Protein AF-S7PR81-F1 (afdb_monomer)

Radius of gyration: 29.83 Å; Cα contacts (8 Å, |Δi|>4): 116; chains: 1; bounding box: 68×92×65 Å

Secondary structure (DSSP, 8-state):
--SHHHHTTT-------HHHHHHHHHHHHHHHHHHHS-BSS-HHHHHHHHTSSSTHHHHHHHHSGGGGG--BTT-HHHHHHHHHHHHHHHGGGTTSSS----HHHHHHHHHHHHT-TT--SS-PPPPPP-----HHHHHHHHHHHHHHHHHHHHHHT------------------------------------------

Structure (mmCIF, N/CA/C/O backbone):
data_AF-S7PR81-F1
#
_entry.id   AF-S7PR81-F1
#
loop_
_atom_site.group_PDB
_atom_site.id
_atom_site.type_symbol
_atom_site.label_atom_id
_atom_site.label_alt_id
_atom_site.label_comp_id
_atom_site.label_asym_id
_atom_site.label_entity_id
_atom_site.label_seq_id
_atom_site.pdbx_PDB_ins_code
_atom_site.Cartn_x
_atom_site.Cartn_y
_atom_site.Cartn_z
_atom_site.occupancy
_atom_site.B_iso_or_equiv
_atom_site.auth_seq_id
_atom_site.auth_comp_id
_atom_site.auth_asym_id
_atom_site.auth_atom_id
_atom_site.pdbx_PDB_model_num
ATOM 1 N N . MET A 1 1 ? -0.027 18.224 -46.969 1.00 48.56 1 MET A N 1
ATOM 2 C CA . MET A 1 1 ? -0.442 17.045 -46.171 1.00 48.56 1 MET A CA 1
ATOM 3 C C . MET A 1 1 ? 0.759 16.530 -45.382 1.00 48.56 1 MET A C 1
ATOM 5 O O . MET A 1 1 ? 1.851 16.585 -45.927 1.00 48.56 1 MET A O 1
ATOM 9 N N . ASN A 1 2 ? 0.545 16.042 -44.148 1.00 50.28 2 ASN A N 1
ATOM 10 C CA . ASN A 1 2 ? 1.460 15.201 -43.331 1.00 50.28 2 ASN A CA 1
ATOM 11 C C . ASN A 1 2 ? 2.095 15.782 -42.045 1.00 50.28 2 ASN A C 1
ATOM 13 O O . ASN A 1 2 ? 3.067 15.215 -41.554 1.00 50.28 2 ASN A O 1
ATOM 17 N N . ASN A 1 3 ? 1.511 16.804 -41.407 1.00 51.03 3 ASN A N 1
ATOM 18 C CA . ASN A 1 3 ? 1.845 17.114 -39.998 1.00 51.03 3 ASN A CA 1
ATOM 19 C C . ASN A 1 3 ? 1.007 16.300 -38.988 1.00 51.03 3 ASN A C 1
ATOM 21 O O . ASN A 1 3 ? 1.498 15.971 -37.911 1.00 51.03 3 ASN A O 1
ATOM 25 N N . ALA A 1 4 ? -0.203 15.867 -39.362 1.00 49.12 4 ALA A N 1
ATOM 26 C CA . ALA A 1 4 ? -1.067 15.035 -38.512 1.00 49.12 4 ALA A CA 1
ATOM 27 C C . ALA A 1 4 ? -0.504 13.618 -38.257 1.00 49.12 4 ALA A C 1
ATOM 29 O O . ALA A 1 4 ? -0.733 13.037 -37.201 1.00 49.12 4 ALA A O 1
ATOM 30 N N . LEU A 1 5 ? 0.299 13.079 -39.185 1.00 49.56 5 LEU A N 1
ATOM 31 C CA . LEU A 1 5 ? 0.924 11.755 -39.049 1.00 49.56 5 LEU A CA 1
ATOM 32 C C . LEU A 1 5 ? 2.144 11.737 -38.113 1.00 49.56 5 LEU A C 1
ATOM 34 O O . LEU A 1 5 ? 2.511 10.671 -37.624 1.00 49.56 5 LEU A O 1
ATOM 38 N N . LYS A 1 6 ? 2.769 12.891 -37.833 1.00 48.84 6 LYS A N 1
ATOM 39 C CA . LYS A 1 6 ? 3.875 12.981 -36.861 1.00 48.84 6 LYS A CA 1
ATOM 40 C C . LYS A 1 6 ? 3.370 13.045 -35.416 1.00 48.84 6 LYS A C 1
ATOM 42 O O . LYS A 1 6 ? 4.011 12.486 -34.535 1.00 48.84 6 LYS A O 1
ATOM 47 N N . LEU A 1 7 ? 2.194 13.634 -35.188 1.00 46.53 7 LEU A N 1
ATOM 48 C CA . LEU A 1 7 ? 1.556 13.725 -33.865 1.00 46.53 7 LEU A CA 1
ATOM 49 C C . LEU A 1 7 ? 0.987 12.390 -33.357 1.00 46.53 7 LEU A C 1
ATOM 51 O O . LEU A 1 7 ? 0.873 12.192 -32.154 1.00 46.53 7 LEU A O 1
ATOM 55 N N . LEU A 1 8 ? 0.696 11.443 -34.252 1.00 47.31 8 LEU A N 1
ATOM 56 C CA . LEU A 1 8 ? 0.253 10.091 -33.885 1.00 47.31 8 LEU A CA 1
ATOM 57 C C . LEU A 1 8 ? 1.411 9.129 -33.557 1.00 47.31 8 LEU A C 1
ATOM 59 O O . LEU A 1 8 ? 1.164 7.995 -33.153 1.00 47.31 8 LEU A O 1
ATOM 63 N N . LYS A 1 9 ? 2.673 9.557 -33.714 1.00 49.47 9 LYS A N 1
ATOM 64 C CA . LYS A 1 9 ? 3.849 8.669 -33.703 1.00 49.47 9 LYS A CA 1
ATOM 65 C C . LYS A 1 9 ? 4.659 8.646 -32.403 1.00 49.47 9 LYS A C 1
ATOM 67 O O . LYS A 1 9 ? 5.784 8.162 -32.402 1.00 49.47 9 LYS A O 1
ATOM 72 N N . ALA A 1 10 ? 4.082 9.111 -31.299 1.00 53.81 10 ALA A N 1
ATOM 73 C CA . ALA A 1 10 ? 4.657 8.922 -29.968 1.00 53.81 10 ALA A CA 1
ATOM 74 C C . ALA A 1 10 ? 3.605 8.499 -28.933 1.00 53.81 10 ALA A C 1
ATOM 76 O O . ALA A 1 10 ? 3.704 8.844 -27.761 1.00 53.81 10 ALA A O 1
ATOM 77 N N . LYS A 1 11 ? 2.602 7.701 -29.326 1.00 56.34 11 LYS A N 1
ATOM 78 C CA . LYS A 1 11 ? 2.022 6.776 -28.347 1.00 56.34 11 LYS A CA 1
ATOM 79 C C . LYS A 1 11 ? 3.092 5.722 -28.099 1.00 56.34 11 LYS A C 1
ATOM 81 O O . LYS A 1 11 ? 3.217 4.786 -28.884 1.00 56.34 11 LYS A O 1
ATOM 86 N N . LYS A 1 12 ? 3.915 5.930 -27.065 1.00 62.75 12 LYS A N 1
ATOM 87 C CA . LYS A 1 12 ? 4.750 4.869 -26.498 1.00 62.75 12 LYS A CA 1
ATOM 88 C C . LYS A 1 12 ? 3.795 3.701 -26.268 1.00 62.75 12 LYS A C 1
ATOM 90 O O . LYS A 1 12 ? 2.874 3.825 -25.465 1.00 62.75 12 LYS A O 1
ATOM 95 N N . LEU A 1 13 ? 3.924 2.645 -27.066 1.00 67.12 13 LEU A N 1
ATOM 96 C CA . LEU A 1 13 ? 3.216 1.400 -26.811 1.00 67.12 13 LEU A CA 1
ATOM 97 C C . LEU A 1 13 ? 3.716 0.949 -25.444 1.00 67.12 13 LEU A C 1
ATOM 99 O O . LEU A 1 13 ? 4.877 0.571 -25.304 1.00 67.12 13 LEU A O 1
ATOM 103 N N . ILE A 1 14 ? 2.877 1.126 -24.426 1.00 76.81 14 ILE A N 1
ATOM 104 C CA . ILE A 1 14 ? 3.129 0.565 -23.107 1.00 76.81 14 ILE A CA 1
ATOM 105 C C . ILE A 1 14 ? 2.951 -0.932 -23.313 1.00 76.81 14 ILE A C 1
ATOM 107 O O . ILE A 1 14 ? 1.833 -1.410 -23.503 1.00 76.81 14 ILE A O 1
ATOM 111 N N . VAL A 1 15 ? 4.073 -1.638 -23.422 1.00 86.62 15 VAL A N 1
ATOM 112 C CA . VAL A 1 15 ? 4.072 -3.094 -23.470 1.00 86.62 15 VAL A CA 1
ATOM 113 C C . VAL A 1 15 ? 3.708 -3.552 -22.071 1.00 86.62 15 VAL A C 1
ATOM 115 O O . VAL A 1 15 ? 4.386 -3.202 -21.109 1.00 86.62 15 VAL A O 1
ATOM 118 N N . HIS A 1 16 ? 2.595 -4.268 -21.973 1.00 88.12 16 HIS A N 1
ATOM 119 C CA . HIS A 1 16 ? 2.197 -4.895 -20.731 1.00 88.12 16 HIS A CA 1
ATOM 120 C C . HIS A 1 16 ? 3.167 -6.038 -20.426 1.00 88.12 16 HIS A C 1
ATOM 122 O O . HIS A 1 16 ? 3.425 -6.889 -21.274 1.00 88.12 16 HIS A O 1
ATOM 128 N N . GLU A 1 17 ? 3.679 -6.043 -19.210 1.00 89.62 17 GLU A N 1
ATOM 129 C CA . GLU A 1 17 ? 4.591 -7.047 -18.660 1.00 89.62 17 GLU A CA 1
ATOM 130 C C . GLU A 1 17 ? 4.008 -7.548 -17.336 1.00 89.62 17 GLU A C 1
ATOM 132 O O . GLU A 1 17 ? 3.309 -6.788 -16.667 1.00 89.62 17 GLU A O 1
ATOM 137 N N . ASP A 1 18 ? 4.317 -8.782 -16.943 1.00 90.75 18 ASP A N 1
ATOM 138 C CA . ASP A 1 18 ? 3.713 -9.462 -15.783 1.00 90.75 18 ASP A CA 1
ATOM 139 C C . ASP A 1 18 ? 3.841 -8.675 -14.466 1.00 90.75 18 ASP A C 1
ATOM 141 O O . ASP A 1 18 ? 2.977 -8.746 -13.592 1.00 90.75 18 ASP A O 1
ATOM 145 N N . TRP A 1 19 ? 4.897 -7.871 -14.315 1.00 91.75 19 TRP A N 1
ATOM 146 C CA . TRP A 1 19 ? 5.080 -7.046 -13.122 1.00 91.75 19 TRP A CA 1
ATOM 147 C C . TRP A 1 19 ? 4.013 -5.951 -12.976 1.00 91.75 19 TRP A C 1
ATOM 149 O O . TRP A 1 19 ? 3.736 -5.557 -11.847 1.00 91.75 19 TRP A O 1
ATOM 159 N N . HIS A 1 20 ? 3.375 -5.499 -14.065 1.00 92.69 20 HIS A N 1
ATOM 160 C CA . HIS A 1 20 ? 2.278 -4.526 -13.990 1.00 92.69 20 HIS A CA 1
ATOM 161 C C . HIS A 1 20 ? 1.045 -5.120 -13.289 1.00 92.69 20 HIS A C 1
ATOM 163 O O . HIS A 1 20 ? 0.360 -4.419 -12.536 1.00 92.69 20 HIS A O 1
ATOM 169 N N . ASP A 1 21 ? 0.767 -6.413 -13.496 1.00 95.56 21 ASP A N 1
ATOM 170 C CA . ASP A 1 21 ? -0.321 -7.110 -12.800 1.00 95.56 21 ASP A CA 1
ATOM 171 C C . ASP A 1 21 ? -0.010 -7.217 -11.304 1.00 95.56 21 ASP A C 1
ATOM 173 O O . ASP A 1 21 ? -0.851 -6.908 -10.457 1.00 95.56 21 ASP A O 1
ATOM 177 N N . LEU A 1 22 ? 1.227 -7.590 -10.968 1.00 96.81 22 LEU A N 1
ATOM 178 C CA . LEU A 1 22 ? 1.691 -7.701 -9.583 1.00 96.81 22 LEU A CA 1
ATOM 179 C C . LEU A 1 22 ? 1.687 -6.346 -8.860 1.00 96.81 22 LEU A C 1
ATOM 181 O O . LEU A 1 22 ? 1.259 -6.251 -7.709 1.00 96.81 22 LEU A O 1
ATOM 185 N N . GLU A 1 23 ? 2.104 -5.282 -9.543 1.00 95.25 23 GLU A N 1
ATOM 186 C CA . GLU A 1 23 ? 2.026 -3.915 -9.033 1.00 95.25 23 GLU A CA 1
ATOM 187 C C . GLU A 1 23 ? 0.567 -3.504 -8.778 1.00 95.25 23 GLU A C 1
ATOM 189 O O . GLU A 1 23 ? 0.241 -2.912 -7.748 1.00 95.25 23 GLU A O 1
ATOM 194 N N . SER A 1 24 ? -0.346 -3.869 -9.681 1.00 95.25 24 SER A N 1
ATOM 195 C CA . SER A 1 24 ? -1.777 -3.596 -9.523 1.00 95.25 24 SER A CA 1
ATOM 196 C C . SER A 1 24 ? -2.368 -4.306 -8.301 1.00 95.25 24 SER A C 1
ATOM 198 O O . SER A 1 24 ? -3.157 -3.701 -7.570 1.00 95.25 24 SER A O 1
ATOM 200 N N . VAL A 1 25 ? -1.957 -5.551 -8.026 1.00 96.38 25 VAL A N 1
ATOM 201 C CA . VAL A 1 25 ? -2.336 -6.279 -6.799 1.00 96.38 25 VAL A CA 1
ATOM 202 C C . VAL A 1 25 ? -1.878 -5.521 -5.554 1.00 96.38 25 VAL A C 1
ATOM 204 O O . VAL A 1 25 ? -2.676 -5.322 -4.633 1.00 96.38 25 VAL A O 1
ATOM 207 N N . PHE A 1 26 ? -0.632 -5.044 -5.541 1.00 96.38 26 PHE A N 1
ATOM 208 C CA . PHE A 1 26 ? -0.119 -4.214 -4.453 1.00 96.38 26 PHE A CA 1
ATOM 209 C C . PHE A 1 26 ? -0.973 -2.953 -4.243 1.00 96.38 26 PHE A C 1
ATOM 211 O O . PHE A 1 26 ? -1.400 -2.685 -3.118 1.00 96.38 26 PHE A O 1
ATOM 218 N N . TRP A 1 27 ? -1.285 -2.206 -5.307 1.00 96.06 27 TRP A N 1
ATOM 219 C CA . TRP A 1 27 ? -2.073 -0.975 -5.187 1.00 96.06 27 TRP A CA 1
ATOM 220 C C . TRP A 1 27 ? -3.483 -1.220 -4.655 1.00 96.06 27 TRP A C 1
ATOM 222 O O . TRP A 1 27 ? -3.983 -0.424 -3.858 1.00 96.06 27 TRP A O 1
ATOM 232 N N . VAL A 1 28 ? -4.125 -2.317 -5.062 1.00 96.81 28 VAL A N 1
ATOM 233 C CA . VAL A 1 28 ? -5.448 -2.708 -4.553 1.00 96.81 28 VAL A CA 1
ATOM 234 C C . VAL A 1 28 ? -5.378 -3.082 -3.074 1.00 96.81 28 VAL A C 1
ATOM 236 O O . VAL A 1 28 ? -6.233 -2.651 -2.297 1.00 96.81 28 VAL A O 1
ATOM 239 N N . LEU A 1 29 ? -4.358 -3.841 -2.665 1.00 96.94 29 LEU A N 1
ATOM 240 C CA . LEU A 1 29 ? -4.158 -4.192 -1.262 1.00 96.94 29 LEU A CA 1
ATOM 241 C C . LEU A 1 29 ? -3.924 -2.940 -0.412 1.00 96.94 29 LEU A C 1
ATOM 243 O O . LEU A 1 29 ? -4.613 -2.749 0.590 1.00 96.94 29 LEU A O 1
ATOM 247 N N . LEU A 1 30 ? -3.006 -2.064 -0.828 1.00 96.25 30 LEU A N 1
ATOM 248 C CA . LEU A 1 30 ? -2.717 -0.821 -0.118 1.00 96.25 30 LEU A CA 1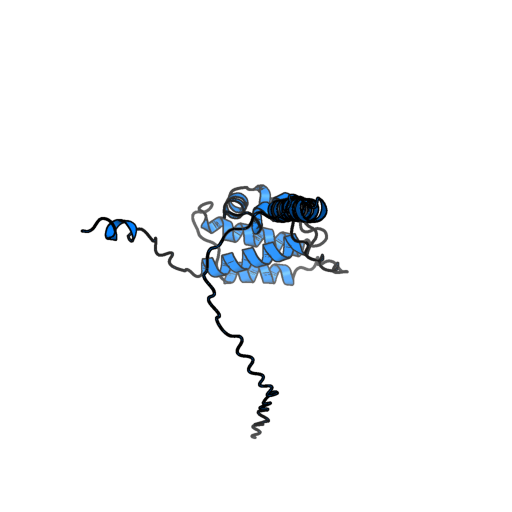
ATOM 249 C C . LEU A 1 30 ? -3.974 0.047 -0.008 1.00 96.25 30 LEU A C 1
ATOM 251 O O . LEU A 1 30 ? -4.295 0.514 1.082 1.00 96.25 30 LEU A O 1
ATOM 255 N N . PHE A 1 31 ? -4.734 0.193 -1.097 1.00 94.94 31 PHE A N 1
ATOM 256 C CA . PHE A 1 31 ? -6.009 0.912 -1.101 1.00 94.94 31 PHE A CA 1
ATOM 257 C C . PHE A 1 31 ? -6.987 0.357 -0.064 1.00 94.94 31 PHE A C 1
ATOM 259 O O . PHE A 1 31 ? -7.604 1.125 0.679 1.00 94.94 31 PHE A O 1
ATOM 266 N N . ALA A 1 32 ? -7.133 -0.969 -0.001 1.00 95.44 32 ALA A N 1
ATOM 267 C CA . ALA A 1 32 ? -8.012 -1.611 0.963 1.00 95.44 32 ALA A CA 1
ATOM 268 C C . ALA A 1 32 ? -7.538 -1.351 2.401 1.00 95.44 32 ALA A C 1
ATOM 270 O O . ALA A 1 32 ? -8.332 -0.926 3.241 1.00 95.44 32 ALA A O 1
ATOM 271 N N . VAL A 1 33 ? -6.243 -1.536 2.669 1.00 95.31 33 VAL A N 1
ATOM 272 C CA . VAL A 1 33 ? -5.648 -1.358 3.999 1.00 95.31 33 VAL A CA 1
ATOM 273 C C . VAL A 1 33 ? -5.827 0.070 4.501 1.00 95.31 33 VAL A C 1
ATOM 275 O O . VAL A 1 33 ? -6.419 0.263 5.561 1.00 95.31 33 VAL A O 1
ATOM 278 N N . VAL A 1 34 ? -5.394 1.077 3.739 1.00 93.75 34 VAL A N 1
ATOM 279 C CA . VAL A 1 34 ? -5.397 2.468 4.227 1.00 93.75 34 VAL A CA 1
ATOM 280 C C . VAL A 1 34 ? -6.807 3.042 4.391 1.00 93.75 34 VAL A C 1
ATOM 282 O O . VAL A 1 34 ? -7.001 4.025 5.099 1.00 93.75 34 VAL A O 1
ATOM 285 N N . ARG A 1 35 ? -7.821 2.444 3.750 1.00 93.12 35 ARG A N 1
ATOM 286 C CA . ARG A 1 35 ? -9.217 2.915 3.824 1.00 93.12 35 ARG A CA 1
ATOM 287 C C . ARG A 1 35 ? -10.087 2.151 4.802 1.00 93.12 35 ARG A C 1
ATOM 289 O O . ARG A 1 35 ? -11.069 2.707 5.299 1.00 93.12 35 ARG A O 1
ATOM 296 N N . HIS A 1 36 ? -9.764 0.888 5.049 1.00 93.62 36 HIS A N 1
ATOM 297 C CA . HIS A 1 36 ? -10.587 0.000 5.864 1.00 93.62 36 HIS A CA 1
ATOM 298 C C . HIS A 1 36 ? -9.918 -0.426 7.163 1.00 93.62 36 HIS A C 1
ATOM 300 O O . HIS A 1 36 ? -10.593 -0.979 8.029 1.00 93.62 36 HIS A O 1
ATOM 306 N N . VAL A 1 37 ? -8.637 -0.134 7.346 1.00 93.81 37 VAL A N 1
ATOM 307 C CA . VAL A 1 37 ? -7.902 -0.445 8.568 1.00 93.81 37 VAL A CA 1
ATOM 308 C C . VAL A 1 37 ? -7.296 0.841 9.116 1.00 93.81 37 VAL A C 1
ATOM 310 O O . VAL A 1 37 ? -7.049 1.802 8.392 1.00 93.81 37 VAL A O 1
ATOM 313 N N . ARG A 1 38 ? -7.122 0.909 10.437 1.00 93.38 38 ARG A N 1
ATOM 314 C CA . ARG A 1 38 ? -6.488 2.068 11.067 1.00 93.38 38 ARG A CA 1
ATOM 315 C C . ARG A 1 38 ? -4.999 2.051 10.752 1.00 93.38 38 ARG A C 1
ATOM 317 O O . ARG A 1 38 ? -4.297 1.165 11.222 1.00 93.38 38 ARG A O 1
ATOM 324 N N . THR A 1 39 ? -4.526 3.056 10.033 1.00 94.94 39 THR A N 1
ATOM 325 C CA . THR A 1 39 ? -3.099 3.280 9.787 1.00 94.94 39 THR A CA 1
ATOM 326 C C . THR A 1 39 ? -2.594 4.503 10.552 1.00 94.94 39 THR A C 1
ATOM 328 O O . THR A 1 39 ? -3.368 5.204 11.216 1.00 94.94 39 THR A O 1
ATOM 331 N N . ASN A 1 40 ? -1.290 4.753 10.500 1.00 94.81 40 ASN A N 1
ATOM 332 C CA . ASN A 1 40 ? -0.697 6.027 10.909 1.00 94.81 40 ASN A CA 1
ATOM 333 C C . ASN A 1 40 ? -0.750 7.116 9.820 1.00 94.81 40 ASN A C 1
ATOM 335 O O . ASN A 1 40 ? -0.482 8.266 10.145 1.00 94.81 40 ASN A O 1
ATOM 339 N N . LEU A 1 41 ? -1.151 6.777 8.589 1.00 91.50 41 LEU A N 1
ATOM 340 C CA . LEU A 1 41 ? -1.408 7.762 7.532 1.00 91.50 41 LEU A CA 1
ATOM 341 C C . LEU A 1 41 ? -2.598 8.675 7.857 1.00 91.50 41 LEU A C 1
ATOM 343 O O . LEU A 1 41 ? -3.646 8.227 8.336 1.00 91.50 41 LEU A O 1
ATOM 347 N N . MET A 1 42 ? -2.438 9.946 7.522 1.00 89.50 42 MET A N 1
ATOM 348 C CA . MET A 1 42 ? -3.435 10.999 7.595 1.00 89.50 42 MET A CA 1
ATOM 349 C C . MET A 1 42 ? -4.395 10.928 6.393 1.00 89.50 42 MET A C 1
ATOM 351 O O . MET A 1 42 ? -4.013 10.491 5.301 1.00 89.50 42 MET A O 1
ATOM 355 N N . PRO A 1 43 ? -5.659 11.367 6.546 1.00 87.00 43 PRO A N 1
ATOM 356 C CA . PRO A 1 43 ? -6.636 11.371 5.454 1.00 87.00 43 PRO A CA 1
ATOM 357 C C . PRO A 1 43 ? -6.163 12.098 4.187 1.00 87.00 43 PRO A C 1
ATOM 359 O O . PRO A 1 43 ? -6.502 11.680 3.081 1.00 87.00 43 PRO A O 1
ATOM 362 N N . GLU A 1 44 ? -5.382 13.165 4.343 1.00 85.88 44 GLU A N 1
ATOM 363 C CA . GLU A 1 44 ? -4.826 13.970 3.256 1.00 85.88 44 GLU A CA 1
ATOM 364 C C . GLU A 1 44 ? -3.788 13.186 2.440 1.00 85.88 44 GLU A C 1
ATOM 366 O O . GLU A 1 44 ? -3.792 13.267 1.213 1.00 85.88 44 GLU A O 1
ATOM 371 N N . GLU A 1 45 ? -2.961 12.370 3.099 1.00 88.12 45 GLU A N 1
ATOM 372 C CA . GLU A 1 45 ? -1.978 11.494 2.446 1.00 88.12 45 GLU A CA 1
ATOM 373 C C . GLU A 1 45 ? -2.690 10.404 1.635 1.00 88.12 45 GLU A C 1
ATOM 375 O O . GLU A 1 45 ? -2.387 10.178 0.464 1.00 88.12 45 GLU A O 1
ATOM 380 N N . ILE A 1 46 ? -3.722 9.785 2.219 1.00 89.19 46 ILE A N 1
ATOM 381 C CA . ILE A 1 46 ? -4.549 8.770 1.546 1.00 89.19 46 ILE A CA 1
ATOM 382 C C . ILE A 1 46 ? -5.285 9.370 0.340 1.00 89.19 46 ILE A C 1
ATOM 384 O O . ILE A 1 46 ? -5.433 8.713 -0.697 1.00 89.19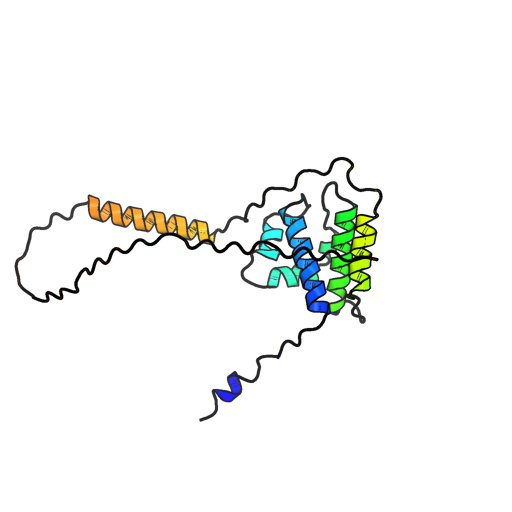 46 ILE A O 1
ATOM 388 N N . HIS A 1 47 ? -5.766 10.608 0.470 1.00 86.81 47 HIS A N 1
ATOM 389 C CA . HIS A 1 47 ? -6.398 11.340 -0.621 1.00 86.81 47 HIS A CA 1
ATOM 390 C C . HIS A 1 47 ? -5.395 11.618 -1.745 1.00 86.81 47 HIS A C 1
ATOM 392 O O . HIS A 1 47 ? -5.670 11.275 -2.894 1.00 86.81 47 HIS A O 1
ATOM 398 N N . GLY A 1 48 ? -4.215 12.154 -1.420 1.00 86.56 48 GLY A N 1
ATOM 399 C CA . GLY A 1 48 ? -3.147 12.387 -2.394 1.00 86.56 48 GLY A CA 1
ATOM 400 C C . GLY A 1 48 ? -2.734 11.113 -3.135 1.00 86.56 48 GLY A C 1
ATOM 401 O O . GLY A 1 48 ? -2.505 11.148 -4.341 1.00 86.56 48 GLY A O 1
ATOM 402 N N . LEU A 1 49 ? -2.724 9.971 -2.444 1.00 89.00 49 LEU A N 1
ATOM 403 C CA . LEU A 1 49 ? -2.322 8.686 -3.010 1.00 89.00 49 LEU A CA 1
ATOM 404 C C . LEU A 1 49 ? -3.340 8.085 -4.001 1.00 89.00 49 LEU A C 1
ATOM 406 O O . LEU A 1 49 ? -2.947 7.462 -4.993 1.00 89.00 49 LEU A O 1
ATOM 410 N N . PHE A 1 50 ? -4.644 8.236 -3.738 1.00 88.31 50 PHE A N 1
ATOM 411 C CA . PHE A 1 50 ? -5.689 7.481 -4.451 1.00 88.31 50 PHE A CA 1
ATOM 412 C C . PHE A 1 50 ? -6.828 8.302 -5.059 1.00 88.31 50 PHE A C 1
ATOM 414 O O . PHE A 1 50 ? -7.488 7.804 -5.971 1.00 88.31 50 PHE A O 1
ATOM 421 N N . ASP A 1 51 ? -7.087 9.506 -4.561 1.00 85.44 51 ASP A N 1
ATOM 422 C CA . ASP A 1 51 ? -8.185 10.369 -5.017 1.00 85.44 51 ASP A CA 1
ATOM 423 C C . ASP A 1 51 ? -7.687 11.622 -5.763 1.00 85.44 51 ASP A C 1
ATOM 425 O O . ASP A 1 51 ? -8.502 12.357 -6.322 1.00 85.44 51 ASP A O 1
ATOM 429 N N . GLY A 1 52 ? -6.372 11.867 -5.779 1.00 78.00 52 GLY A N 1
ATOM 430 C CA . GLY A 1 52 ? -5.750 12.931 -6.560 1.00 78.00 52 GLY A CA 1
ATOM 431 C C . GLY A 1 52 ? -6.038 12.798 -8.059 1.00 78.00 52 GLY A C 1
ATOM 432 O O . GLY A 1 52 ? -6.208 11.702 -8.594 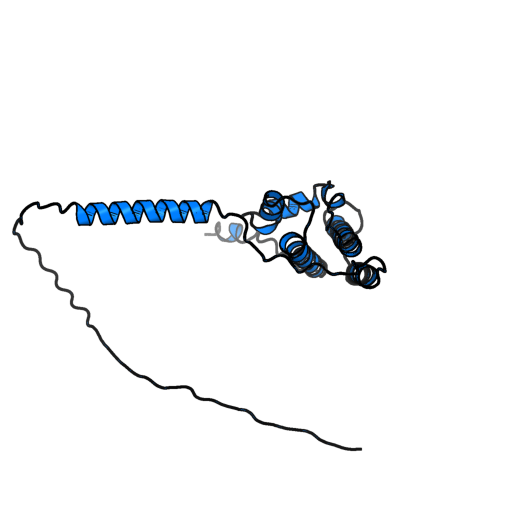1.00 78.00 52 GLY A O 1
ATOM 433 N N . SER A 1 53 ? -6.104 13.934 -8.757 1.00 73.19 53 SER A N 1
ATOM 434 C CA . SER A 1 53 ? -6.377 13.972 -10.201 1.00 73.19 53 SER A CA 1
ATOM 435 C C . SER A 1 53 ? -5.201 13.509 -11.067 1.00 73.19 53 SER A C 1
ATOM 437 O O . SER A 1 53 ? -5.374 13.309 -12.269 1.00 73.19 53 SER A O 1
ATOM 439 N N . ASP A 1 54 ? -4.010 13.372 -10.487 1.00 75.81 54 ASP A N 1
ATOM 440 C CA . ASP A 1 54 ? -2.788 12.959 -11.163 1.00 75.81 54 ASP A CA 1
ATOM 441 C C . ASP A 1 54 ? -2.148 11.727 -10.495 1.00 75.81 54 ASP A C 1
ATOM 443 O O . ASP A 1 54 ? -2.454 11.353 -9.365 1.00 75.81 54 ASP A O 1
ATOM 447 N N . SER A 1 55 ? -1.253 11.049 -11.218 1.00 74.12 55 SER A N 1
ATOM 448 C CA . SER A 1 55 ? -0.511 9.891 -10.695 1.00 74.12 55 SER A CA 1
ATOM 449 C C . SER A 1 55 ? 0.630 10.285 -9.749 1.00 74.12 55 SER A C 1
ATOM 451 O O . SER A 1 55 ? 1.383 9.417 -9.307 1.00 74.12 55 SER A O 1
ATOM 453 N N . THR A 1 56 ? 0.775 11.580 -9.453 1.00 82.38 56 THR A N 1
ATOM 454 C CA . THR A 1 56 ? 1.891 12.146 -8.690 1.00 82.38 56 THR A CA 1
ATOM 455 C C . THR A 1 56 ? 1.964 11.550 -7.293 1.00 82.38 56 THR A C 1
ATOM 457 O O . THR A 1 56 ? 3.057 11.210 -6.855 1.00 82.38 56 THR A O 1
ATOM 460 N N . GLY A 1 57 ? 0.826 11.317 -6.630 1.00 84.75 57 GLY A N 1
ATOM 461 C CA . GLY A 1 57 ? 0.803 10.724 -5.289 1.00 84.75 57 GLY A CA 1
ATOM 462 C C . GLY A 1 57 ? 1.383 9.309 -5.229 1.00 84.75 57 GLY A C 1
ATOM 463 O O . GLY A 1 57 ? 2.148 8.994 -4.324 1.00 84.75 57 GLY A O 1
ATOM 464 N N . ARG A 1 58 ? 1.098 8.463 -6.228 1.00 88.75 58 ARG A N 1
ATOM 465 C CA . ARG A 1 58 ? 1.667 7.103 -6.301 1.00 88.75 58 ARG A CA 1
ATOM 466 C C . ARG A 1 58 ? 3.156 7.123 -6.604 1.00 88.75 58 ARG A C 1
ATOM 468 O O . ARG A 1 58 ? 3.906 6.337 -6.038 1.00 88.75 58 ARG A O 1
ATOM 475 N N . SER A 1 59 ? 3.586 8.023 -7.486 1.00 86.38 59 SER A N 1
ATOM 476 C CA . SER A 1 59 ? 5.009 8.212 -7.750 1.00 86.38 59 SER A CA 1
ATOM 477 C C . SER A 1 59 ? 5.732 8.721 -6.502 1.00 86.38 59 SER A C 1
ATOM 479 O O . SER A 1 59 ? 6.740 8.136 -6.133 1.00 86.38 59 SER A O 1
ATOM 481 N N . ALA A 1 60 ? 5.205 9.744 -5.823 1.00 86.69 60 ALA A N 1
ATOM 482 C CA . ALA A 1 60 ? 5.771 10.279 -4.585 1.00 86.69 60 ALA A CA 1
ATOM 483 C C . ALA A 1 60 ? 5.886 9.196 -3.508 1.00 86.69 60 ALA A C 1
ATOM 485 O O . ALA A 1 60 ? 6.970 8.999 -2.979 1.00 86.69 60 ALA A O 1
ATOM 486 N N . TRP A 1 61 ? 4.836 8.393 -3.305 1.00 88.31 61 TRP A N 1
ATOM 487 C CA . TRP A 1 61 ? 4.866 7.242 -2.397 1.00 88.31 61 TRP A CA 1
ATOM 488 C C . TRP A 1 61 ? 6.015 6.266 -2.679 1.00 88.31 61 TRP A C 1
ATOM 490 O O . TRP A 1 61 ? 6.623 5.740 -1.755 1.00 88.31 61 TRP A O 1
ATOM 500 N N . MET A 1 62 ? 6.324 6.016 -3.955 1.00 88.31 62 MET A N 1
ATOM 501 C CA . MET A 1 62 ? 7.435 5.138 -4.341 1.00 88.31 62 MET A CA 1
ATOM 502 C C . MET A 1 62 ? 8.805 5.803 -4.182 1.00 88.31 62 MET A C 1
ATOM 504 O O . MET A 1 62 ? 9.793 5.106 -3.951 1.00 88.31 62 MET A O 1
ATOM 508 N N . TRP A 1 63 ? 8.877 7.129 -4.331 1.00 82.94 63 TRP A N 1
ATOM 509 C CA . TRP A 1 63 ? 10.123 7.893 -4.240 1.00 82.94 63 TRP A CA 1
ATOM 510 C C . TRP A 1 63 ? 10.506 8.283 -2.815 1.00 82.94 63 TRP A C 1
ATOM 512 O O . TRP A 1 63 ? 11.691 8.392 -2.496 1.00 82.94 63 TRP A O 1
ATOM 522 N N . GLU A 1 64 ? 9.516 8.484 -1.962 1.00 78.19 64 GLU A N 1
ATOM 523 C CA . GLU A 1 64 ? 9.696 8.858 -0.573 1.00 78.19 64 GLU A CA 1
ATOM 524 C C . GLU A 1 64 ? 9.954 7.593 0.247 1.00 78.19 64 GLU A C 1
ATOM 526 O O . GLU A 1 64 ? 9.145 6.673 0.279 1.00 78.19 64 GLU A O 1
ATOM 531 N N . ALA A 1 65 ? 11.085 7.533 0.953 1.00 65.00 65 ALA A N 1
ATOM 532 C CA . ALA A 1 65 ? 11.425 6.403 1.827 1.00 65.00 65 ALA A CA 1
ATOM 533 C C . ALA A 1 65 ? 10.489 6.269 3.053 1.00 65.00 65 ALA A C 1
ATOM 535 O O . ALA A 1 65 ? 10.708 5.426 3.923 1.00 65.00 65 ALA A O 1
ATOM 536 N N . GLU A 1 66 ? 9.455 7.107 3.142 1.00 73.62 66 GLU A N 1
ATOM 537 C CA . GLU A 1 66 ? 8.527 7.189 4.266 1.00 73.62 66 GLU A CA 1
ATOM 538 C C . GLU A 1 66 ? 7.546 6.017 4.327 1.00 73.62 66 GLU A C 1
ATOM 540 O O . GLU A 1 66 ? 7.007 5.743 5.398 1.00 73.62 66 GLU A O 1
ATOM 545 N N . TRP A 1 67 ? 7.388 5.237 3.250 1.00 83.19 67 TRP A N 1
ATOM 546 C CA . TRP A 1 67 ? 6.605 3.995 3.294 1.00 83.19 67 TRP A CA 1
ATOM 547 C C . TRP A 1 67 ? 7.142 2.993 4.327 1.00 83.19 67 TRP A C 1
ATOM 549 O O . TRP A 1 67 ? 6.375 2.182 4.841 1.00 83.19 67 TRP A O 1
ATOM 559 N N . GLY A 1 68 ? 8.429 3.070 4.691 1.00 83.06 68 GLY A N 1
ATOM 560 C CA . GLY A 1 68 ? 9.012 2.267 5.771 1.00 83.06 68 GLY A CA 1
ATOM 561 C C . GLY A 1 68 ? 8.457 2.604 7.161 1.00 83.06 68 GLY A C 1
ATOM 562 O O . GLY A 1 68 ? 8.557 1.785 8.072 1.00 83.06 68 GLY A O 1
ATOM 563 N N . ASN A 1 69 ? 7.840 3.779 7.315 1.00 88.81 69 ASN A N 1
ATOM 564 C CA . ASN A 1 69 ? 7.165 4.200 8.539 1.00 88.81 69 ASN A CA 1
ATOM 565 C C . ASN A 1 69 ? 5.680 3.822 8.551 1.00 88.81 69 ASN A C 1
ATOM 567 O O . ASN A 1 69 ? 5.023 4.086 9.556 1.00 88.81 69 ASN A O 1
ATOM 571 N N . LEU A 1 70 ? 5.124 3.249 7.474 1.00 93.88 70 LEU A N 1
ATOM 572 C CA . LEU A 1 70 ? 3.726 2.827 7.454 1.00 93.88 70 LEU A CA 1
ATOM 573 C C . LEU A 1 70 ? 3.473 1.810 8.569 1.00 93.88 70 LEU A C 1
ATOM 575 O O . LEU A 1 70 ? 4.144 0.788 8.668 1.00 93.88 70 LEU A O 1
ATOM 579 N N . GLU A 1 71 ? 2.447 2.070 9.369 1.00 96.38 71 GLU A N 1
ATOM 580 C CA . GLU A 1 71 ? 1.997 1.180 10.428 1.00 96.38 71 GLU A CA 1
ATOM 581 C C . GLU A 1 71 ? 0.492 0.951 10.304 1.00 96.38 71 GLU A C 1
ATOM 583 O O . GLU A 1 71 ? -0.306 1.892 10.330 1.00 96.38 71 GLU A O 1
ATOM 588 N N . VAL A 1 72 ? 0.094 -0.317 10.216 1.00 96.06 72 VAL A N 1
ATOM 589 C CA . VAL A 1 72 ? -1.288 -0.761 10.379 1.00 96.06 72 VAL A CA 1
ATOM 590 C C . VAL A 1 72 ? -1.511 -1.086 11.854 1.00 96.06 72 VAL A C 1
ATOM 592 O O . VAL A 1 72 ? -1.041 -2.103 12.370 1.00 96.06 72 VAL A O 1
ATOM 595 N N . LYS A 1 73 ? -2.234 -0.205 12.550 1.00 94.62 73 LYS A N 1
ATOM 596 C CA . LYS A 1 73 ? -2.448 -0.293 13.999 1.00 94.62 73 LYS A CA 1
ATOM 597 C C . LYS A 1 73 ? -3.094 -1.623 14.361 1.00 94.62 73 LYS A C 1
ATOM 599 O O . LYS A 1 73 ? -4.064 -2.035 13.724 1.00 94.62 73 LYS A O 1
ATOM 604 N N . ASP A 1 74 ? -2.554 -2.266 15.391 1.00 93.25 74 ASP A N 1
ATOM 605 C CA . ASP A 1 74 ? -2.991 -3.569 15.905 1.00 93.25 74 ASP A CA 1
ATOM 606 C C . ASP A 1 74 ? -2.878 -4.742 14.899 1.00 93.25 74 ASP A C 1
ATOM 608 O O . ASP A 1 74 ? -3.353 -5.835 15.198 1.00 93.25 74 ASP A O 1
ATOM 612 N N . HIS A 1 75 ? -2.222 -4.561 13.739 1.00 95.62 75 HIS A N 1
ATOM 613 C CA . HIS A 1 75 ? -2.008 -5.621 12.737 1.00 95.62 75 HIS A CA 1
ATOM 614 C C . HIS A 1 75 ? -0.538 -5.720 12.289 1.00 95.62 75 HIS A C 1
ATOM 616 O O . HIS A 1 75 ? -0.221 -5.421 11.133 1.00 95.62 75 HIS A O 1
ATOM 622 N N . PRO A 1 76 ? 0.380 -6.182 13.159 1.00 95.38 76 PRO A N 1
ATOM 623 C CA . PRO A 1 76 ? 1.792 -6.314 12.802 1.00 95.38 76 PRO A CA 1
ATOM 624 C C . PRO A 1 76 ? 2.065 -7.158 11.537 1.00 95.38 76 PRO A C 1
ATOM 626 O O . PRO A 1 76 ? 2.892 -6.721 10.731 1.00 95.38 76 PRO A O 1
ATOM 629 N N . PRO A 1 77 ? 1.374 -8.296 11.285 1.00 97.00 77 PRO A N 1
ATOM 630 C CA . PRO A 1 77 ? 1.527 -9.033 10.028 1.00 97.00 77 PRO A CA 1
ATOM 631 C C . PRO A 1 77 ? 1.201 -8.188 8.798 1.00 97.00 77 PRO A C 1
ATOM 633 O O . PRO A 1 77 ? 1.977 -8.160 7.846 1.00 97.00 77 PRO A O 1
ATOM 636 N N . LEU A 1 78 ? 0.090 -7.447 8.835 1.00 96.38 78 LEU A N 1
ATOM 637 C CA . LEU A 1 78 ? -0.353 -6.638 7.703 1.00 96.38 78 LEU A CA 1
ATOM 638 C C . LEU A 1 78 ? 0.599 -5.466 7.437 1.00 96.38 78 LEU A C 1
ATOM 640 O O . LEU A 1 78 ? 0.887 -5.175 6.279 1.00 96.38 78 LEU A O 1
ATOM 644 N N . THR A 1 79 ? 1.148 -4.847 8.489 1.00 96.75 79 THR A N 1
ATOM 645 C CA . THR A 1 79 ? 2.224 -3.852 8.362 1.00 96.75 79 THR A CA 1
ATOM 646 C C . THR A 1 79 ? 3.416 -4.429 7.603 1.00 96.75 79 THR A C 1
ATOM 648 O O . THR A 1 79 ? 3.839 -3.861 6.598 1.00 96.75 79 THR A O 1
ATOM 651 N N . ARG A 1 80 ? 3.926 -5.595 8.027 1.00 96.75 80 ARG A N 1
ATOM 652 C CA . ARG A 1 80 ? 5.064 -6.246 7.357 1.00 96.75 80 ARG A CA 1
ATOM 653 C C . ARG A 1 80 ? 4.748 -6.597 5.906 1.00 96.75 80 ARG A C 1
ATOM 655 O O . ARG A 1 80 ? 5.585 -6.348 5.046 1.00 96.75 80 ARG A O 1
ATOM 662 N N . CYS A 1 81 ? 3.544 -7.099 5.633 1.00 97.62 81 CYS A N 1
ATOM 663 C CA . CYS A 1 81 ? 3.088 -7.417 4.282 1.00 97.62 81 CYS A CA 1
ATOM 664 C C . CYS A 1 81 ? 3.159 -6.211 3.348 1.00 97.62 81 CYS A C 1
ATOM 666 O O . CYS A 1 81 ? 3.721 -6.296 2.259 1.00 97.62 81 CYS A O 1
ATOM 668 N N . VAL A 1 82 ? 2.573 -5.083 3.760 1.00 96.88 82 VAL A N 1
ATOM 669 C CA . VAL A 1 82 ? 2.506 -3.888 2.915 1.00 96.88 82 VAL A CA 1
ATOM 670 C C . VAL A 1 82 ? 3.896 -3.286 2.726 1.00 96.88 82 VAL A C 1
ATOM 672 O O . VAL A 1 82 ? 4.238 -2.901 1.607 1.00 96.88 82 VAL A O 1
ATOM 675 N N . CYS A 1 83 ? 4.724 -3.256 3.773 1.00 95.31 83 CYS A N 1
ATOM 676 C CA . CYS A 1 83 ? 6.107 -2.794 3.665 1.00 95.31 83 CYS A CA 1
ATOM 677 C C . CYS A 1 83 ? 6.935 -3.683 2.726 1.00 95.31 83 CYS A C 1
ATOM 679 O O . CYS A 1 83 ? 7.662 -3.162 1.883 1.00 95.31 83 CYS A O 1
ATOM 681 N N . GLU A 1 84 ? 6.796 -5.009 2.811 1.00 95.94 84 GLU A N 1
ATOM 682 C CA . GLU A 1 84 ? 7.531 -5.939 1.949 1.00 95.94 84 GLU A CA 1
ATOM 683 C C . GLU A 1 84 ? 7.080 -5.845 0.489 1.00 95.94 84 GLU A C 1
ATOM 685 O O . GLU A 1 84 ? 7.912 -5.765 -0.413 1.00 95.94 84 GLU A O 1
ATOM 690 N N . LEU A 1 85 ? 5.773 -5.761 0.233 1.00 95.94 85 LEU A N 1
ATOM 691 C CA . LEU A 1 85 ? 5.266 -5.556 -1.123 1.00 95.94 85 LEU A CA 1
ATOM 692 C C . LEU A 1 85 ? 5.693 -4.195 -1.691 1.00 95.94 85 LEU A C 1
ATOM 694 O O . LEU A 1 85 ? 6.075 -4.123 -2.857 1.00 95.94 85 LEU A O 1
ATOM 698 N N . THR A 1 86 ? 5.718 -3.136 -0.873 1.00 94.19 86 THR A N 1
ATOM 699 C CA . THR A 1 86 ? 6.249 -1.828 -1.296 1.00 94.19 86 THR A CA 1
ATOM 700 C C . THR A 1 86 ? 7.733 -1.937 -1.648 1.00 94.19 86 THR A C 1
ATOM 702 O O . THR A 1 86 ? 8.167 -1.458 -2.696 1.00 94.19 86 THR A O 1
ATOM 705 N N . ARG A 1 87 ? 8.524 -2.644 -0.833 1.00 93.00 87 ARG A N 1
ATOM 706 C CA . ARG A 1 87 ? 9.939 -2.919 -1.111 1.00 93.00 87 ARG A CA 1
ATOM 707 C C . ARG A 1 87 ? 10.131 -3.678 -2.430 1.00 93.00 87 ARG A C 1
ATOM 709 O O . ARG A 1 87 ? 11.040 -3.355 -3.188 1.00 93.00 87 ARG A O 1
ATOM 716 N N . LEU A 1 88 ? 9.289 -4.667 -2.732 1.00 94.31 88 LEU A N 1
ATOM 717 C CA . LEU A 1 88 ? 9.339 -5.383 -4.011 1.00 94.31 88 LEU A CA 1
ATOM 718 C C . LEU A 1 88 ? 8.992 -4.465 -5.186 1.00 94.31 88 LEU A C 1
ATOM 720 O O . LEU A 1 88 ? 9.733 -4.430 -6.163 1.00 94.31 88 LEU A O 1
ATOM 724 N N . VAL A 1 89 ? 7.917 -3.684 -5.088 1.00 93.38 89 VAL A N 1
ATOM 725 C CA . VAL A 1 89 ? 7.485 -2.776 -6.161 1.00 93.38 89 VAL A CA 1
ATOM 726 C C . VAL A 1 89 ? 8.523 -1.679 -6.425 1.00 93.38 89 VAL A C 1
ATOM 728 O O . VAL A 1 89 ? 8.866 -1.415 -7.577 1.00 93.38 89 VAL A O 1
ATOM 731 N N . THR A 1 90 ? 9.100 -1.088 -5.374 1.00 91.12 90 THR A N 1
ATOM 732 C CA . THR A 1 90 ? 10.140 -0.047 -5.499 1.00 91.12 90 THR A CA 1
ATOM 733 C C . THR A 1 90 ? 11.366 -0.533 -6.276 1.00 91.12 90 THR A C 1
ATOM 735 O O . THR A 1 90 ? 11.955 0.244 -7.023 1.00 91.12 90 THR A O 1
ATOM 738 N N . THR A 1 91 ? 11.710 -1.825 -6.222 1.00 90.69 91 THR A N 1
ATOM 739 C CA . THR A 1 91 ? 12.847 -2.368 -6.995 1.00 90.69 91 THR A CA 1
ATOM 740 C C . THR A 1 91 ? 12.723 -2.167 -8.507 1.00 90.69 91 THR A C 1
ATOM 742 O O . THR A 1 91 ? 13.739 -2.070 -9.195 1.00 90.69 91 THR A O 1
ATOM 745 N N . HIS A 1 92 ? 11.500 -2.035 -9.032 1.00 87.62 92 HIS A N 1
ATOM 746 C CA . HIS A 1 92 ? 11.265 -1.787 -10.452 1.00 87.62 92 HIS A CA 1
ATOM 747 C C . HIS A 1 92 ? 11.598 -0.344 -10.877 1.00 87.62 92 HIS A C 1
ATOM 749 O O . HIS A 1 92 ? 12.009 -0.107 -12.011 1.00 87.62 92 HIS A O 1
ATOM 755 N N . TYR A 1 93 ? 11.502 0.632 -9.970 1.00 85.44 93 TYR A N 1
ATOM 756 C CA . TYR A 1 93 ? 11.702 2.053 -10.286 1.00 85.44 93 TYR A CA 1
ATOM 757 C C . TYR A 1 93 ? 13.174 2.504 -10.273 1.00 85.44 93 TYR A C 1
ATOM 759 O O . TYR A 1 93 ? 13.460 3.700 -10.286 1.00 85.44 93 TYR A O 1
ATOM 767 N N . GLY A 1 94 ? 14.122 1.562 -10.291 1.00 72.19 94 GLY A N 1
ATOM 768 C CA . GLY A 1 94 ? 15.553 1.854 -10.437 1.00 72.19 94 GLY A CA 1
ATOM 769 C C . GLY A 1 94 ? 16.303 2.105 -9.127 1.00 72.19 94 GLY A C 1
ATOM 770 O O . GLY A 1 94 ? 17.467 2.498 -9.162 1.00 72.19 94 GLY A O 1
ATOM 771 N N . PHE A 1 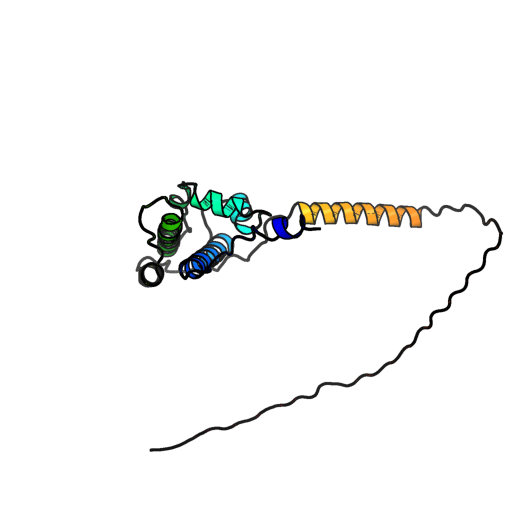95 ? 15.681 1.834 -7.975 1.00 69.00 95 PHE A N 1
ATOM 772 C CA . PHE A 1 95 ? 16.367 1.832 -6.675 1.00 69.00 95 PHE A CA 1
ATOM 773 C C . PHE A 1 95 ? 17.347 0.669 -6.518 1.00 69.00 95 PHE A C 1
ATOM 775 O O . PHE A 1 95 ? 18.283 0.737 -5.721 1.00 69.00 95 PHE A O 1
ATOM 782 N N . THR A 1 96 ? 17.144 -0.398 -7.287 1.00 70.31 96 THR A N 1
ATOM 783 C CA . THR A 1 96 ? 18.004 -1.575 -7.311 1.00 70.31 96 THR A CA 1
ATOM 784 C C . THR A 1 96 ? 18.305 -1.975 -8.753 1.00 70.31 96 THR A C 1
ATOM 786 O O . THR A 1 96 ? 17.469 -1.783 -9.634 1.00 70.31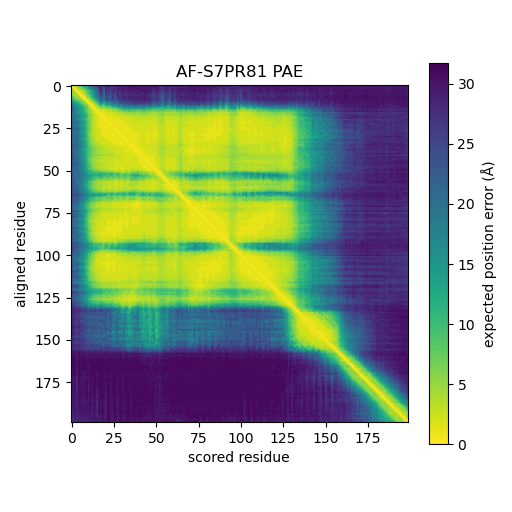 96 THR A O 1
ATOM 789 N N . PRO A 1 97 ? 19.481 -2.569 -9.022 1.00 74.00 97 PRO A N 1
ATOM 790 C CA . PRO A 1 97 ? 19.842 -3.027 -10.366 1.00 74.00 97 PRO A CA 1
ATOM 791 C C . PRO A 1 97 ? 18.992 -4.212 -10.851 1.00 74.00 97 PRO A C 1
ATOM 793 O O . PRO A 1 97 ? 18.993 -4.517 -12.041 1.00 74.00 97 PRO A O 1
ATOM 796 N N . THR A 1 98 ? 18.271 -4.874 -9.944 1.00 85.06 98 THR A N 1
ATOM 797 C CA . THR A 1 98 ? 17.454 -6.053 -10.234 1.00 85.06 98 THR A CA 1
ATOM 798 C C . THR A 1 98 ? 15.998 -5.766 -9.906 1.00 85.06 98 THR A C 1
ATOM 800 O O . THR A 1 98 ? 15.701 -5.306 -8.803 1.00 85.06 98 THR A O 1
ATOM 803 N N . ASN A 1 99 ? 15.104 -6.085 -10.841 1.00 87.00 99 ASN A N 1
ATOM 804 C CA . ASN A 1 99 ? 13.672 -6.122 -10.589 1.00 87.00 99 ASN A CA 1
ATOM 805 C C . ASN A 1 99 ? 13.338 -7.374 -9.758 1.00 87.00 99 ASN A C 1
ATOM 807 O O . ASN A 1 99 ? 13.553 -8.493 -10.223 1.00 87.00 99 ASN A O 1
ATOM 811 N N . LEU A 1 100 ? 12.850 -7.185 -8.532 1.00 92.81 100 LEU A N 1
ATOM 812 C CA . LEU A 1 100 ? 12.509 -8.272 -7.612 1.00 92.81 100 LEU A CA 1
ATOM 813 C C . LEU A 1 100 ? 11.010 -8.594 -7.587 1.00 92.81 100 LEU A C 1
ATOM 815 O O . LEU A 1 100 ? 10.629 -9.581 -6.954 1.00 92.81 100 LEU A O 1
ATOM 819 N N . ILE A 1 101 ? 10.156 -7.805 -8.256 1.00 94.31 101 ILE A N 1
ATOM 820 C CA . ILE A 1 101 ? 8.718 -8.083 -8.299 1.00 94.31 101 ILE A CA 1
ATOM 821 C C . ILE A 1 101 ? 8.429 -9.263 -9.236 1.00 94.31 101 ILE A C 1
ATOM 823 O O . ILE A 1 101 ? 8.265 -9.134 -10.446 1.00 94.31 101 ILE A O 1
ATOM 827 N N . THR A 1 102 ? 8.387 -10.448 -8.637 1.00 95.69 102 THR A N 1
ATOM 828 C CA . THR A 1 102 ? 8.040 -11.718 -9.281 1.00 95.69 102 THR A CA 1
ATOM 829 C C . THR A 1 102 ? 6.799 -12.304 -8.620 1.00 95.69 102 THR A C 1
ATOM 831 O O . THR A 1 102 ? 6.491 -11.972 -7.473 1.00 95.69 102 THR A O 1
ATOM 834 N N . HIS A 1 103 ? 6.096 -13.190 -9.329 1.00 96.50 103 HIS A N 1
ATOM 835 C CA . HIS A 1 103 ? 4.926 -13.879 -8.784 1.00 96.50 103 HIS A CA 1
ATOM 836 C C . HIS A 1 103 ? 5.266 -14.588 -7.465 1.00 96.50 103 HIS A C 1
ATOM 838 O O . HIS A 1 103 ? 4.574 -14.395 -6.470 1.00 96.50 103 HIS A O 1
ATOM 844 N N . ASP A 1 104 ? 6.379 -15.323 -7.432 1.00 97.25 104 ASP A N 1
ATOM 845 C CA . ASP A 1 104 ? 6.807 -16.081 -6.253 1.00 97.25 104 ASP A CA 1
ATOM 846 C C . ASP A 1 104 ? 7.174 -15.170 -5.078 1.00 97.25 104 ASP A C 1
ATOM 848 O O . ASP A 1 104 ? 6.847 -15.482 -3.937 1.00 97.25 104 ASP A O 1
ATOM 852 N N . ALA A 1 105 ? 7.806 -14.020 -5.335 1.00 97.25 105 ALA A N 1
ATOM 853 C CA . ALA A 1 105 ? 8.125 -13.061 -4.279 1.00 97.25 105 ALA A CA 1
ATOM 854 C C . ALA A 1 105 ? 6.861 -12.428 -3.674 1.00 97.25 105 ALA A C 1
ATOM 856 O O . ALA A 1 105 ? 6.761 -12.299 -2.454 1.00 97.25 105 ALA A O 1
ATOM 857 N N . VAL A 1 106 ? 5.886 -12.062 -4.514 1.00 97.25 106 VAL A N 1
ATOM 858 C CA . VAL A 1 106 ? 4.597 -11.518 -4.057 1.00 97.25 106 VAL A CA 1
ATOM 859 C C . VAL A 1 106 ? 3.805 -12.574 -3.292 1.00 97.25 106 VAL A C 1
ATOM 861 O O . VAL A 1 106 ? 3.302 -12.288 -2.207 1.00 97.25 106 VAL A O 1
ATOM 864 N N . LEU A 1 107 ? 3.726 -13.798 -3.821 1.00 98.00 107 LEU A N 1
ATOM 865 C CA . LEU A 1 107 ? 3.031 -14.903 -3.170 1.00 98.00 107 LEU A CA 1
ATOM 866 C C . LEU A 1 107 ? 3.662 -15.217 -1.813 1.00 98.00 107 LEU A C 1
ATOM 868 O O . LEU A 1 107 ? 2.950 -15.273 -0.816 1.00 98.00 107 LEU A O 1
ATOM 872 N N . LYS A 1 108 ? 4.994 -15.295 -1.755 1.00 98.12 108 LYS A N 1
ATOM 873 C CA . LYS A 1 108 ? 5.725 -15.501 -0.507 1.00 98.12 108 LYS A CA 1
ATOM 874 C C . LYS A 1 108 ? 5.421 -14.419 0.531 1.00 98.12 108 LYS A C 1
ATOM 876 O O . LYS A 1 108 ? 5.191 -14.747 1.689 1.00 98.12 108 LYS A O 1
ATOM 881 N N . ALA A 1 109 ? 5.391 -13.144 0.140 1.00 98.06 109 ALA A N 1
ATOM 882 C CA . ALA A 1 109 ? 5.072 -12.056 1.066 1.00 98.06 109 ALA A CA 1
ATOM 883 C C . ALA A 1 109 ? 3.651 -12.187 1.652 1.00 98.06 109 ALA A C 1
ATOM 885 O O . ALA A 1 109 ? 3.434 -11.903 2.833 1.00 98.06 109 ALA A O 1
ATOM 886 N N . LEU A 1 110 ? 2.689 -12.642 0.842 1.00 98.06 110 LEU A N 1
ATOM 887 C CA . LEU A 1 110 ? 1.318 -12.901 1.282 1.00 98.06 110 LEU A CA 1
ATOM 888 C C . LEU A 1 110 ? 1.234 -14.137 2.190 1.00 98.06 110 LEU A C 1
ATOM 890 O O . LEU A 1 110 ? 0.604 -14.067 3.242 1.00 98.06 110 LEU A O 1
ATOM 894 N N . GLU A 1 111 ? 1.885 -15.241 1.826 1.00 98.38 111 GLU A N 1
ATOM 895 C CA . GLU A 1 111 ? 1.922 -16.481 2.615 1.00 98.38 111 GLU A CA 1
ATOM 896 C C . GLU A 1 111 ? 2.589 -16.264 3.976 1.00 98.38 111 GLU A C 1
ATOM 898 O O . GLU A 1 111 ? 1.967 -16.535 5.002 1.00 98.38 111 GLU A O 1
ATOM 903 N N . ASP A 1 112 ? 3.782 -15.661 4.005 1.00 98.1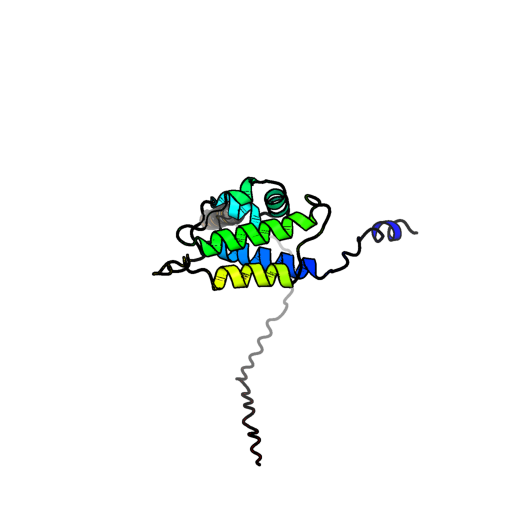2 112 ASP A N 1
ATOM 904 C CA . ASP A 1 112 ? 4.502 -15.334 5.245 1.00 98.12 112 ASP A CA 1
ATOM 905 C C . ASP A 1 112 ? 3.641 -14.459 6.179 1.00 98.12 112 ASP A C 1
ATOM 907 O O . ASP A 1 112 ? 3.701 -14.569 7.405 1.00 98.12 112 ASP A O 1
ATOM 911 N N . THR A 1 113 ? 2.813 -13.585 5.600 1.00 97.44 113 THR A N 1
ATOM 912 C CA . THR A 1 113 ? 1.871 -12.744 6.346 1.00 97.44 113 THR A CA 1
ATOM 913 C C . THR A 1 113 ? 0.705 -13.555 6.904 1.00 97.44 113 THR A C 1
ATOM 915 O O . THR A 1 113 ? 0.340 -13.384 8.067 1.00 97.44 113 THR A O 1
ATOM 918 N N . LEU A 1 114 ? 0.107 -14.437 6.103 1.00 97.19 114 LEU A N 1
ATOM 919 C CA . LEU A 1 114 ? -1.025 -15.272 6.514 1.00 97.19 114 LEU A CA 1
ATOM 920 C C . LEU A 1 114 ? -0.627 -16.316 7.567 1.00 97.19 114 LEU A C 1
ATOM 922 O O . LEU A 1 114 ? -1.419 -16.603 8.461 1.00 97.19 114 LEU A O 1
ATOM 926 N N . GLU A 1 115 ? 0.598 -16.833 7.504 1.00 97.94 115 GLU A N 1
ATOM 927 C CA . GLU A 1 115 ? 1.154 -17.810 8.451 1.00 97.94 115 GLU A CA 1
ATOM 928 C C . GLU A 1 115 ? 1.730 -17.176 9.729 1.00 97.94 115 GLU A C 1
ATOM 930 O O . GLU A 1 115 ? 2.122 -17.882 10.664 1.00 97.94 115 GLU A O 1
ATOM 935 N N . ALA A 1 116 ? 1.790 -15.844 9.793 1.00 97.50 116 ALA A N 1
ATOM 936 C CA . ALA A 1 116 ? 2.321 -15.129 10.943 1.00 97.50 116 ALA A CA 1
ATOM 937 C C . ALA A 1 116 ? 1.544 -15.465 12.229 1.00 97.50 116 ALA A C 1
ATOM 939 O O . ALA A 1 116 ? 0.321 -15.527 12.243 1.00 97.50 116 ALA A O 1
ATOM 940 N N . GLN A 1 117 ? 2.241 -15.648 13.350 1.00 96.75 117 GLN A N 1
ATOM 941 C CA . GLN A 1 117 ? 1.602 -16.074 14.607 1.00 96.75 117 GLN A CA 1
ATOM 942 C C . GLN A 1 117 ? 1.097 -14.914 15.475 1.00 96.75 117 GLN A C 1
ATOM 944 O O . GLN A 1 117 ? 0.439 -15.121 16.494 1.00 96.75 117 GLN A O 1
ATOM 949 N N . ASP A 1 118 ? 1.417 -13.684 15.087 1.00 95.69 118 ASP A N 1
ATOM 950 C CA . ASP A 1 118 ? 1.126 -12.444 15.802 1.00 95.69 118 ASP A CA 1
ATOM 951 C C . ASP A 1 118 ? -0.064 -11.673 15.204 1.00 95.69 118 ASP A C 1
ATOM 953 O O . ASP A 1 118 ? -0.155 -10.453 15.354 1.00 95.69 118 ASP A O 1
ATOM 957 N N . TRP A 1 119 ? -1.010 -12.369 14.561 1.00 95.19 119 TRP A N 1
ATOM 958 C CA . TRP A 1 119 ? -2.306 -11.774 14.226 1.00 95.19 119 TRP A CA 1
ATOM 959 C C . TRP A 1 119 ? -3.064 -11.344 15.493 1.00 95.19 119 TRP A C 1
ATOM 961 O O . TRP A 1 119 ? -3.026 -12.035 16.521 1.00 95.19 119 TRP A O 1
ATOM 971 N N . PRO A 1 120 ? -3.805 -10.222 15.448 1.00 93.19 120 PRO A N 1
ATOM 972 C CA . PRO A 1 120 ? -4.661 -9.816 16.549 1.00 93.19 120 PRO A CA 1
ATOM 973 C C . PRO A 1 120 ? -5.680 -10.912 16.873 1.00 93.19 120 PRO A C 1
ATOM 975 O O . PRO A 1 120 ? -6.468 -11.335 16.033 1.00 93.19 120 PRO A O 1
ATOM 978 N N . LYS A 1 121 ? -5.729 -11.328 18.145 1.00 91.31 121 LYS A N 1
ATOM 979 C CA . LYS A 1 121 ? -6.701 -12.329 18.632 1.00 91.31 121 LYS A CA 1
ATOM 980 C C . LYS A 1 121 ? -8.155 -11.905 18.424 1.00 91.31 121 LYS A C 1
ATOM 982 O O . LYS A 1 121 ? -9.051 -12.742 18.382 1.00 91.31 121 LYS A O 1
ATOM 987 N N . LYS A 1 122 ? -8.393 -10.596 18.375 1.00 89.88 122 LYS A N 1
ATOM 988 C CA . LYS A 1 122 ? -9.692 -10.000 18.097 1.00 89.88 122 LYS A CA 1
ATOM 989 C C . LYS A 1 122 ? -9.523 -9.063 16.916 1.00 89.88 122 LYS A C 1
ATOM 991 O O . LYS A 1 122 ? -9.096 -7.928 17.108 1.00 89.88 122 LYS A O 1
ATOM 996 N N . ASP A 1 123 ? -9.868 -9.562 15.738 1.00 84.81 123 ASP A N 1
ATOM 997 C CA . ASP A 1 123 ? -9.850 -8.784 14.506 1.00 84.81 123 ASP A CA 1
ATOM 998 C C . ASP A 1 123 ? -10.830 -7.599 14.630 1.00 84.81 123 ASP A C 1
ATOM 1000 O O . ASP A 1 123 ? -12.040 -7.804 14.832 1.00 84.81 123 ASP A O 1
ATOM 1004 N N . PRO A 1 124 ? -10.341 -6.347 14.644 1.00 85.06 124 PRO A N 1
ATOM 1005 C CA . PRO A 1 124 ? -11.214 -5.193 14.692 1.00 85.06 124 PRO A CA 1
ATOM 1006 C C . PRO A 1 124 ? -12.020 -5.105 13.397 1.00 85.06 124 PRO A C 1
ATOM 1008 O O . PRO A 1 124 ? -11.527 -5.297 12.293 1.00 85.06 124 PRO A O 1
ATOM 1011 N N . LYS A 1 125 ? -13.296 -4.743 13.527 1.00 89.12 125 LYS A N 1
ATOM 1012 C CA . LYS A 1 125 ? -14.161 -4.573 12.361 1.00 89.12 125 LYS A CA 1
ATOM 1013 C C . LYS A 1 125 ? -13.563 -3.538 11.402 1.00 89.12 125 LYS A C 1
ATOM 1015 O O . LYS A 1 125 ? -13.240 -2.426 11.827 1.00 89.12 125 LYS A O 1
ATOM 1020 N N . ALA A 1 126 ? -13.537 -3.886 10.117 1.00 91.62 126 ALA A N 1
ATOM 1021 C CA . ALA A 1 126 ? -13.172 -2.976 9.042 1.00 91.62 126 ALA A CA 1
ATOM 1022 C C . ALA A 1 126 ? -13.911 -1.631 9.160 1.00 91.62 126 ALA A C 1
ATOM 1024 O O . ALA A 1 126 ? -15.124 -1.569 9.409 1.00 91.62 126 ALA A O 1
ATOM 1025 N N . LEU A 1 127 ? -13.166 -0.546 8.971 1.00 91.25 127 LEU A N 1
ATOM 1026 C CA . LEU A 1 127 ? -13.697 0.805 8.946 1.00 91.25 127 LEU A CA 1
ATOM 1027 C C . LEU A 1 127 ? -14.645 0.962 7.754 1.00 91.25 127 LEU A C 1
ATOM 1029 O O . LEU A 1 127 ? -14.399 0.476 6.646 1.00 91.25 127 LEU A O 1
ATOM 1033 N N . VAL A 1 128 ? -15.748 1.671 7.991 1.00 90.50 128 VAL A N 1
ATOM 1034 C CA . VAL A 1 128 ? -16.656 2.070 6.915 1.00 90.50 128 VAL A CA 1
ATOM 1035 C C . VAL A 1 128 ? -15.909 3.051 6.027 1.00 90.50 128 VAL A C 1
ATOM 1037 O O . VAL A 1 128 ? -15.463 4.094 6.510 1.00 90.50 128 VAL A O 1
ATOM 1040 N N . PHE A 1 129 ? -15.811 2.730 4.739 1.00 83.81 129 PHE A N 1
ATOM 1041 C CA . PHE A 1 129 ? -15.210 3.635 3.774 1.00 83.81 129 PHE A CA 1
ATOM 1042 C C . PHE A 1 129 ? -15.968 4.961 3.758 1.00 83.81 129 PHE A C 1
ATOM 1044 O O . PHE A 1 129 ? -17.179 5.014 3.530 1.00 83.81 129 PHE A O 1
ATOM 1051 N N . LYS A 1 130 ? -15.229 6.041 3.992 1.00 79.12 130 LYS A N 1
ATOM 1052 C CA . LYS A 1 130 ? -15.692 7.409 3.807 1.00 79.12 130 LYS A CA 1
ATOM 1053 C C . LYS A 1 130 ? -14.797 8.016 2.746 1.00 79.12 130 LYS A C 1
ATOM 1055 O O . LYS A 1 130 ? -13.592 8.121 2.954 1.00 79.12 130 LYS A O 1
ATOM 1060 N N . ARG A 1 131 ? -15.377 8.390 1.607 1.00 70.00 131 ARG A N 1
ATOM 1061 C CA . ARG A 1 131 ? -14.642 9.149 0.596 1.00 70.00 131 ARG A CA 1
ATOM 1062 C C . ARG A 1 131 ? -14.151 10.441 1.255 1.00 70.00 131 ARG A C 1
ATOM 1064 O O . ARG A 1 131 ? -14.947 11.115 1.917 1.00 70.00 131 ARG A O 1
ATOM 1071 N N . ALA A 1 132 ? -12.857 10.732 1.121 1.00 62.34 132 ALA A N 1
ATOM 1072 C CA . ALA A 1 132 ? -12.290 11.978 1.613 1.00 62.34 132 ALA A CA 1
ATOM 1073 C C . ALA A 1 132 ? -13.045 13.161 0.991 1.00 62.34 132 ALA A C 1
ATOM 1075 O O . ALA A 1 132 ? -13.633 13.054 -0.088 1.00 62.34 132 ALA A O 1
ATOM 1076 N N . PHE A 1 133 ? -13.099 14.257 1.738 1.00 56.06 133 PHE A N 1
ATOM 1077 C CA . PHE A 1 133 ? -13.865 15.449 1.414 1.00 56.06 133 PHE A CA 1
ATOM 1078 C C . PHE A 1 133 ? -13.520 15.961 0.009 1.00 56.06 133 PHE A C 1
ATOM 1080 O O . PHE A 1 133 ? -12.449 16.511 -0.218 1.00 56.06 133 PHE A O 1
ATOM 1087 N N . ASP A 1 134 ? -14.440 15.787 -0.938 1.00 65.56 134 ASP A N 1
ATOM 1088 C CA . ASP A 1 134 ? -14.304 16.351 -2.276 1.00 65.56 134 ASP A CA 1
ATOM 1089 C C . ASP A 1 134 ? -14.698 17.834 -2.206 1.00 65.56 134 ASP A C 1
ATOM 1091 O O . ASP A 1 134 ? -15.879 18.202 -2.270 1.00 65.56 134 ASP A O 1
ATOM 1095 N N . ALA A 1 135 ? -13.691 18.686 -1.997 1.00 62.44 135 ALA A N 1
ATOM 1096 C CA . ALA A 1 135 ? -13.854 20.134 -1.934 1.00 62.44 135 ALA A CA 1
ATOM 1097 C C . ALA A 1 135 ? -14.517 20.680 -3.208 1.00 62.44 135 ALA A C 1
ATOM 1099 O O . ALA A 1 135 ? -15.315 21.615 -3.137 1.00 62.44 135 ALA A O 1
ATOM 1100 N N . THR A 1 136 ? -14.267 20.053 -4.360 1.00 66.00 136 THR A N 1
ATOM 1101 C CA . THR A 1 136 ? -14.887 20.404 -5.638 1.00 66.00 136 THR A CA 1
ATOM 1102 C C . THR A 1 136 ? -16.365 20.025 -5.653 1.00 66.00 136 THR A C 1
ATOM 1104 O O . THR A 1 136 ? -17.197 20.850 -6.025 1.00 66.00 136 THR A O 1
ATOM 1107 N N . ALA A 1 137 ? -16.742 18.840 -5.165 1.00 66.94 137 ALA A N 1
ATOM 1108 C CA . ALA A 1 137 ? -18.149 18.460 -5.021 1.00 66.94 137 ALA A CA 1
ATOM 1109 C C . ALA A 1 137 ? -18.902 19.354 -4.023 1.00 66.94 137 ALA A C 1
ATOM 1111 O O . ALA A 1 137 ? -20.074 19.668 -4.247 1.00 66.94 137 ALA A O 1
ATOM 1112 N N . GLN A 1 138 ? -18.257 19.797 -2.940 1.00 68.44 138 GLN A N 1
ATOM 1113 C CA . GLN A 1 138 ? -18.857 20.770 -2.025 1.00 68.44 138 GLN A CA 1
ATOM 1114 C C . GLN A 1 138 ? -18.990 22.154 -2.655 1.00 68.44 138 GLN A C 1
ATOM 1116 O O . GLN A 1 138 ? -20.053 22.762 -2.542 1.00 68.44 138 GLN A O 1
ATOM 1121 N N . MET A 1 139 ? -17.962 22.625 -3.361 1.00 72.44 139 MET A N 1
ATOM 1122 C CA . MET A 1 139 ? -18.020 23.892 -4.084 1.00 72.44 139 MET A CA 1
ATOM 1123 C C . MET A 1 139 ? -19.125 23.856 -5.141 1.00 72.44 139 MET A C 1
ATOM 1125 O O . MET A 1 139 ? -19.936 24.770 -5.208 1.00 72.44 139 MET A O 1
ATOM 1129 N N . HIS A 1 140 ? -19.250 22.764 -5.898 1.00 79.00 140 HIS A N 1
ATOM 1130 C CA . HIS A 1 140 ? -20.341 22.571 -6.855 1.00 79.00 140 HIS A CA 1
ATOM 1131 C C . HIS A 1 140 ? -21.715 22.559 -6.178 1.00 79.00 140 HIS A C 1
ATOM 1133 O O . HIS A 1 140 ? -22.654 23.157 -6.700 1.00 79.00 140 HIS A O 1
ATOM 1139 N N . ARG A 1 141 ? -21.847 21.937 -4.999 1.00 76.88 141 ARG A N 1
ATOM 1140 C CA . ARG A 1 141 ? -23.089 21.993 -4.209 1.00 76.88 141 ARG A CA 1
ATOM 1141 C C . ARG A 1 141 ? -23.404 23.405 -3.726 1.00 76.88 141 ARG A C 1
ATOM 1143 O O . ARG A 1 141 ? -24.556 23.819 -3.806 1.00 76.88 141 ARG A O 1
ATOM 1150 N N . PHE A 1 142 ? -22.407 24.142 -3.248 1.00 81.94 142 PHE A N 1
ATOM 1151 C CA . PHE A 1 142 ? -22.573 25.509 -2.766 1.00 81.94 142 PHE A CA 1
ATOM 1152 C C . PHE A 1 142 ? -22.942 26.469 -3.901 1.00 81.94 142 PHE A C 1
ATOM 1154 O O . PHE A 1 142 ? -23.919 27.209 -3.789 1.00 81.94 142 PHE A O 1
ATOM 1161 N N . THR A 1 143 ? -22.239 26.397 -5.033 1.00 85.50 143 THR A N 1
ATOM 1162 C CA . THR A 1 143 ? -22.571 27.155 -6.244 1.00 85.50 143 THR A CA 1
ATOM 1163 C C . THR A 1 143 ? -23.958 26.778 -6.758 1.00 85.50 143 THR A C 1
ATOM 1165 O O . THR A 1 143 ? -24.756 27.659 -7.063 1.00 85.50 143 THR A O 1
ATOM 1168 N N . GLY A 1 144 ? -24.298 25.485 -6.781 1.00 84.94 144 GLY A N 1
ATOM 1169 C CA . GLY A 1 144 ? -25.637 25.017 -7.142 1.00 84.94 144 GLY A CA 1
ATOM 1170 C C . GLY A 1 144 ? -26.728 25.595 -6.236 1.00 84.94 144 GLY A C 1
ATOM 1171 O O . GLY A 1 144 ? -27.766 26.034 -6.726 1.00 84.94 144 GLY A O 1
ATOM 1172 N N . PHE A 1 145 ? -26.475 25.679 -4.928 1.00 85.62 145 PHE A N 1
ATOM 1173 C CA . PHE A 1 145 ? -27.387 26.305 -3.972 1.00 85.62 145 PHE A CA 1
ATOM 1174 C C . PHE A 1 145 ? -27.534 27.819 -4.203 1.00 85.62 145 PHE A C 1
ATOM 1176 O O . PHE A 1 145 ? -28.649 28.344 -4.168 1.00 85.62 145 PHE A O 1
ATOM 1183 N N . GLN A 1 146 ? -26.445 28.533 -4.505 1.00 86.62 146 GLN A N 1
ATOM 1184 C CA . GLN A 1 146 ? -26.513 29.959 -4.851 1.00 86.62 146 GLN A CA 1
ATOM 1185 C C . GLN A 1 146 ? -27.289 30.211 -6.147 1.00 86.62 146 GLN A C 1
ATOM 1187 O O . GLN A 1 146 ? -28.141 31.098 -6.195 1.00 86.62 146 GLN A O 1
ATOM 1192 N N . VAL A 1 147 ? -27.043 29.414 -7.189 1.00 88.44 147 VAL A N 1
ATOM 1193 C CA . VAL A 1 147 ? -27.772 29.526 -8.461 1.00 88.44 147 VAL A CA 1
ATOM 1194 C C . VAL A 1 147 ? -29.259 29.247 -8.248 1.00 88.44 147 VAL A C 1
ATOM 1196 O O . VAL A 1 147 ? -30.095 30.047 -8.664 1.00 88.44 147 VAL A O 1
ATOM 1199 N N . ALA A 1 148 ? -29.603 28.170 -7.537 1.00 86.44 148 ALA A N 1
ATOM 1200 C CA . ALA A 1 148 ? -30.993 27.827 -7.244 1.00 86.44 148 ALA A CA 1
ATOM 1201 C C . ALA A 1 148 ? -31.702 28.911 -6.413 1.00 86.44 148 ALA A C 1
ATOM 1203 O O . ALA A 1 148 ? -32.825 29.294 -6.735 1.00 86.44 148 ALA A O 1
ATOM 1204 N N . SER A 1 149 ? -31.043 29.451 -5.383 1.00 84.00 149 SER A N 1
ATOM 1205 C CA . SER A 1 149 ? -31.612 30.524 -4.554 1.00 84.00 149 SER A CA 1
ATOM 1206 C C . SER A 1 149 ? -31.782 31.840 -5.322 1.00 84.00 149 SER A C 1
ATOM 1208 O O . SER A 1 149 ? -32.800 32.506 -5.149 1.00 84.00 149 SER A O 1
ATOM 1210 N N . THR A 1 150 ? -30.862 32.176 -6.232 1.00 85.50 150 THR A N 1
ATOM 1211 C CA . THR A 1 150 ? -30.976 33.348 -7.122 1.00 85.50 150 THR A CA 1
ATOM 1212 C C . THR A 1 150 ? -32.102 33.184 -8.146 1.00 85.50 150 THR A C 1
ATOM 1214 O O . THR A 1 150 ? -32.848 34.125 -8.422 1.00 85.50 150 THR A O 1
ATOM 1217 N N . MET A 1 151 ? -32.276 31.982 -8.704 1.00 82.12 151 MET A N 1
ATOM 1218 C CA . MET A 1 151 ? -33.402 31.694 -9.600 1.00 82.12 151 MET A CA 1
ATOM 1219 C C . MET A 1 151 ? -34.739 31.782 -8.859 1.00 82.12 151 MET A C 1
ATOM 1221 O O . MET A 1 151 ? -35.686 32.381 -9.370 1.00 82.12 151 MET A O 1
ATOM 1225 N N . TRP A 1 152 ? -34.811 31.233 -7.645 1.00 79.69 152 TRP A N 1
ATOM 1226 C CA . TRP A 1 152 ? -36.021 31.273 -6.827 1.00 79.69 152 TRP A CA 1
ATOM 1227 C C . TRP A 1 152 ? -36.379 32.700 -6.406 1.00 79.69 152 TRP A C 1
ATOM 1229 O O . TRP A 1 152 ? -37.539 33.098 -6.503 1.00 79.69 152 TRP A O 1
ATOM 1239 N N . SER A 1 153 ? -35.398 33.505 -5.986 1.00 76.25 153 SER A N 1
ATOM 1240 C CA . SER A 1 153 ? -35.633 34.905 -5.623 1.00 76.25 153 SER A CA 1
ATOM 1241 C C . SER A 1 153 ? -36.075 35.740 -6.823 1.00 76.25 153 SER A C 1
ATOM 1243 O O . SER A 1 153 ? -36.953 36.583 -6.671 1.00 76.25 153 SER A O 1
ATOM 1245 N N . SER A 1 154 ? -35.562 35.466 -8.025 1.00 69.56 154 SER A N 1
ATOM 1246 C CA . SER A 1 154 ? -35.972 36.158 -9.256 1.00 69.56 154 SER A CA 1
ATOM 1247 C C . SER A 1 154 ? -37.411 35.824 -9.670 1.00 69.56 154 SER A C 1
ATOM 1249 O O . SER A 1 154 ? -38.121 36.691 -10.175 1.00 69.56 154 SER A O 1
ATOM 1251 N N . GLN A 1 155 ? -37.870 34.593 -9.419 1.00 68.69 155 GLN A N 1
ATOM 1252 C CA . GLN A 1 155 ? -39.266 34.193 -9.645 1.00 68.69 155 GLN A CA 1
ATOM 1253 C C . GLN A 1 155 ? -40.211 34.738 -8.562 1.00 68.69 155 GLN A C 1
ATOM 1255 O O . GLN A 1 155 ? -41.318 35.169 -8.875 1.00 68.69 155 GLN A O 1
ATOM 1260 N N . ALA A 1 156 ? -39.770 34.769 -7.300 1.00 61.16 156 ALA A N 1
ATOM 1261 C CA . ALA A 1 156 ? -40.546 35.300 -6.178 1.00 61.16 156 ALA A CA 1
ATOM 1262 C C . ALA A 1 156 ? -40.618 36.837 -6.163 1.00 61.16 156 ALA A C 1
ATOM 1264 O O . ALA A 1 156 ? -41.611 37.397 -5.708 1.00 61.16 156 ALA A O 1
ATOM 1265 N N . SER A 1 157 ? -39.600 37.524 -6.693 1.00 59.75 157 SER A N 1
ATOM 12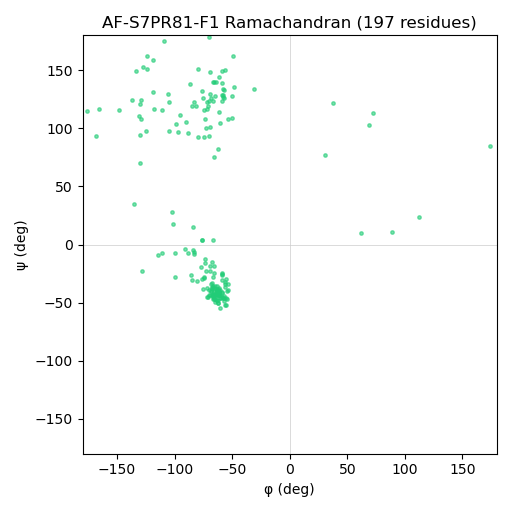66 C CA . SER A 1 157 ? -39.547 38.992 -6.757 1.00 59.75 157 SER A CA 1
ATOM 1267 C C . SER A 1 157 ? -40.429 39.592 -7.844 1.00 59.75 157 SER A C 1
ATOM 1269 O O . SER A 1 157 ? -40.364 40.803 -8.015 1.00 59.75 157 SER A O 1
ATOM 1271 N N . GLY A 1 158 ? -41.216 38.773 -8.564 1.00 54.16 158 GLY A N 1
ATOM 1272 C CA . GLY A 1 158 ? -42.310 39.203 -9.431 1.00 54.16 158 GLY A CA 1
ATOM 1273 C C . GLY A 1 158 ? -42.071 40.576 -10.038 1.00 54.16 158 GLY A C 1
ATOM 1274 O O . GLY A 1 158 ? -42.646 41.554 -9.561 1.00 54.16 158 GLY A O 1
ATOM 1275 N N . LEU A 1 159 ? -41.208 40.657 -11.059 1.00 48.84 159 LEU A N 1
ATOM 1276 C CA . LEU A 1 159 ? -41.138 41.828 -11.929 1.00 48.84 159 LEU A CA 1
ATOM 1277 C C . LEU A 1 159 ? -42.495 41.962 -12.629 1.00 48.84 159 LEU A C 1
ATOM 1279 O O . LEU A 1 159 ? -42.717 41.524 -13.753 1.00 48.84 159 LEU A O 1
ATOM 1283 N N . SER A 1 160 ? -43.412 42.566 -11.884 1.00 51.81 160 SER A N 1
ATOM 1284 C CA . SER A 1 160 ? -44.639 43.208 -12.291 1.00 51.81 160 SER A CA 1
ATOM 1285 C C . SER A 1 160 ? -44.246 44.426 -13.126 1.00 51.81 160 SER A C 1
ATOM 1287 O O . SER A 1 160 ? -44.272 45.563 -12.660 1.00 51.81 160 SER A O 1
ATOM 1289 N N . GLY A 1 161 ? -43.833 44.170 -14.364 1.00 43.56 161 GLY A N 1
ATOM 1290 C CA . GLY A 1 161 ? -43.820 45.137 -15.452 1.00 43.56 161 GLY A CA 1
ATOM 1291 C C . GLY A 1 161 ? -44.883 44.718 -16.463 1.00 43.56 161 GLY A C 1
ATOM 1292 O O . GLY A 1 161 ? -44.808 43.629 -17.020 1.00 43.56 161 GLY A O 1
ATOM 1293 N N . GLN A 1 162 ? -45.901 45.558 -16.627 1.00 46.59 162 GLN A N 1
ATOM 1294 C CA . GLN A 1 162 ? -47.081 45.380 -17.478 1.00 46.59 162 GLN A CA 1
A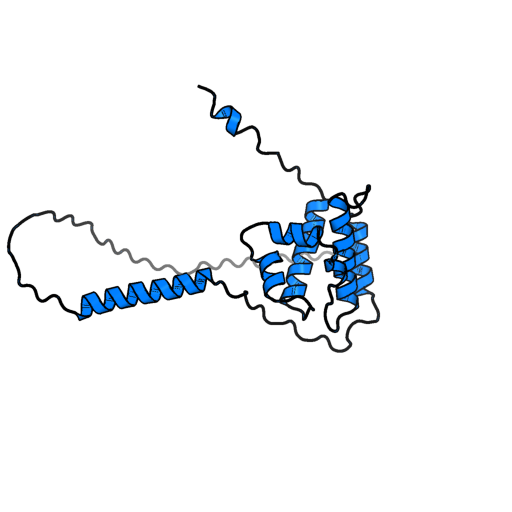TOM 1295 C C . GLN A 1 162 ? -46.803 44.958 -18.941 1.00 46.59 162 GLN A C 1
ATOM 1297 O O . GLN A 1 162 ? -45.698 45.141 -19.451 1.00 46.59 162 GLN A O 1
ATOM 1302 N N . PRO A 1 163 ? -47.833 44.437 -19.645 1.00 45.31 163 PRO A N 1
ATOM 1303 C CA . PRO A 1 163 ? -47.698 43.824 -20.959 1.00 45.31 163 PRO A CA 1
ATOM 1304 C C . PRO A 1 163 ? -47.525 44.883 -22.052 1.00 45.31 163 PRO A C 1
ATOM 1306 O O . PRO A 1 163 ? -48.327 45.812 -22.146 1.00 45.31 163 PRO A O 1
ATOM 1309 N N . SER A 1 164 ? -46.543 44.703 -22.939 1.00 42.84 164 SER A N 1
ATOM 1310 C CA . SER A 1 164 ? -46.560 45.349 -24.252 1.00 42.84 164 SER A CA 1
ATOM 1311 C C . SER A 1 164 ? -46.916 44.310 -25.316 1.00 42.84 164 SER A C 1
ATOM 1313 O O . SER A 1 164 ? -46.318 43.239 -25.435 1.00 42.84 164 SER A O 1
ATOM 1315 N N . GLN A 1 165 ? -47.987 44.607 -26.044 1.00 49.59 165 GLN A N 1
ATOM 1316 C CA . GLN A 1 165 ? -48.350 43.919 -27.270 1.00 49.59 165 GLN A CA 1
ATOM 1317 C C . GLN A 1 165 ? -47.314 44.261 -28.345 1.00 49.59 165 GLN A C 1
ATOM 1319 O O . GLN A 1 165 ? -47.143 45.437 -28.641 1.00 49.59 165 GLN A O 1
ATOM 1324 N N . GLN A 1 166 ? -46.705 43.259 -28.985 1.00 41.44 166 GLN A N 1
ATOM 1325 C CA . GLN A 1 166 ? -46.733 43.123 -30.448 1.00 41.44 166 GLN A CA 1
ATOM 1326 C C . GLN A 1 166 ? -46.032 41.839 -30.922 1.00 41.44 166 GLN A C 1
ATOM 1328 O O . GLN A 1 166 ? -44.831 41.661 -30.774 1.00 41.44 166 GLN A O 1
ATOM 1333 N N . SER A 1 167 ? -46.861 40.974 -31.511 1.00 44.50 167 SER A N 1
ATOM 1334 C CA . SER A 1 167 ? -46.660 40.159 -32.715 1.00 44.50 167 SER A CA 1
ATOM 1335 C C . SER A 1 167 ? -45.300 39.529 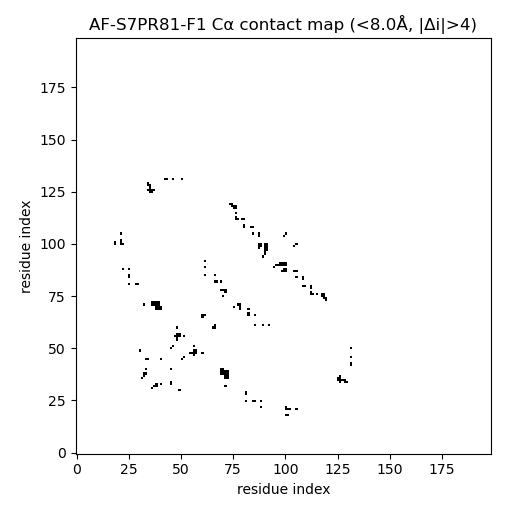-33.026 1.00 44.50 167 SER A C 1
ATOM 1337 O O . SER A 1 167 ? -44.340 40.202 -33.381 1.00 44.50 167 SER A O 1
ATOM 1339 N N . GLY A 1 168 ? -45.316 38.200 -33.152 1.00 35.00 168 GLY A N 1
ATOM 1340 C CA . GLY A 1 168 ? -44.324 37.478 -33.943 1.00 35.00 168 GLY A CA 1
ATOM 1341 C C . GLY A 1 168 ? -44.446 35.967 -33.833 1.00 35.00 168 GLY A C 1
ATOM 1342 O O . GLY A 1 168 ? -43.777 35.351 -33.016 1.00 35.00 168 GLY A O 1
ATOM 1343 N N . SER A 1 169 ? -45.316 35.379 -34.653 1.00 42.75 169 SER A N 1
ATOM 1344 C CA . SER A 1 169 ? -45.416 33.947 -34.948 1.00 42.75 169 SER A CA 1
ATOM 1345 C C . SER A 1 169 ? -44.085 33.186 -34.894 1.00 42.75 169 SER A C 1
ATOM 1347 O O . SER A 1 169 ? -43.140 33.576 -35.566 1.00 42.75 169 SER A O 1
ATOM 1349 N N . LEU A 1 170 ? -44.076 32.019 -34.242 1.00 43.09 170 LEU A N 1
ATOM 1350 C CA . LEU A 1 170 ? -43.745 30.741 -34.891 1.00 43.09 170 LEU A CA 1
ATOM 1351 C C . LEU A 1 170 ? -44.098 29.573 -33.962 1.00 43.09 170 LEU A C 1
ATOM 1353 O O . LEU A 1 170 ? -43.342 29.122 -33.108 1.00 43.09 170 LEU A O 1
ATOM 1357 N N . LYS A 1 171 ? -45.315 29.086 -34.183 1.00 43.69 171 LYS A N 1
ATOM 1358 C CA . LYS A 1 171 ? -45.887 27.854 -33.656 1.00 43.69 171 LYS A CA 1
ATOM 1359 C C . LYS A 1 171 ? -45.227 26.682 -34.391 1.00 43.69 171 LYS A C 1
ATOM 1361 O O . LYS A 1 171 ? -45.613 26.380 -35.515 1.00 43.69 171 LYS A O 1
ATOM 1366 N N . ARG A 1 172 ? -44.245 26.017 -33.780 1.00 45.00 172 ARG A N 1
ATOM 1367 C CA . ARG A 1 172 ? -43.902 24.632 -34.137 1.00 45.00 172 ARG A CA 1
ATOM 1368 C C . ARG A 1 172 ? -44.441 23.721 -33.046 1.00 45.00 172 ARG A C 1
ATOM 1370 O O . ARG A 1 172 ? -43.849 23.580 -31.984 1.00 45.00 172 ARG A O 1
ATOM 1377 N N . LYS A 1 173 ? -45.621 23.165 -33.333 1.00 42.62 173 LYS A N 1
ATOM 1378 C CA . LYS A 1 173 ? -46.069 21.894 -32.772 1.00 42.62 173 LYS A CA 1
ATOM 1379 C C . LYS A 1 173 ? -45.032 20.838 -33.166 1.00 42.62 173 LYS A C 1
ATOM 1381 O O . LYS A 1 173 ? -44.719 20.731 -34.348 1.00 42.62 173 LYS A O 1
ATOM 1386 N N . ALA A 1 174 ? -44.519 20.100 -32.198 1.00 41.50 174 ALA A N 1
ATOM 1387 C CA . ALA A 1 174 ? -44.004 18.760 -32.417 1.00 41.50 174 ALA A CA 1
ATOM 1388 C C . ALA A 1 174 ? -44.668 17.901 -31.347 1.00 41.50 174 ALA A C 1
ATOM 1390 O O . ALA A 1 174 ? -44.664 18.249 -30.164 1.00 41.50 174 ALA A O 1
ATOM 1391 N N . ASP A 1 175 ? -45.378 16.903 -31.840 1.00 42.06 175 ASP A N 1
ATOM 1392 C CA . ASP A 1 175 ? -46.432 16.191 -31.159 1.00 42.06 175 ASP A CA 1
ATOM 1393 C C . ASP A 1 175 ? -45.929 15.317 -30.012 1.00 42.06 175 ASP A C 1
ATOM 1395 O O . ASP A 1 175 ? -44.827 14.773 -30.004 1.00 42.06 175 ASP A O 1
ATOM 1399 N N . THR A 1 176 ? -46.805 15.217 -29.020 1.00 37.44 176 THR A N 1
ATOM 1400 C CA . THR A 1 176 ? -46.820 14.163 -28.021 1.00 37.44 176 THR A CA 1
ATOM 1401 C C . THR A 1 176 ? -47.340 12.899 -28.693 1.00 37.44 176 THR A C 1
ATOM 1403 O O . THR A 1 176 ? -48.539 12.797 -28.938 1.00 37.44 176 THR A O 1
ATOM 1406 N N . GLU A 1 177 ? -46.468 11.927 -28.934 1.00 45.44 177 GLU A N 1
ATOM 1407 C CA . GLU A 1 177 ? -46.883 10.532 -29.052 1.00 45.44 177 GLU A CA 1
ATOM 1408 C C . GLU A 1 177 ? -46.615 9.855 -27.710 1.00 45.44 177 GLU A C 1
ATOM 1410 O O . GLU A 1 177 ? -45.483 9.598 -27.301 1.00 45.44 177 GLU A O 1
ATOM 1415 N N . LYS A 1 178 ? -47.715 9.664 -26.980 1.00 38.12 178 LYS A N 1
ATOM 1416 C CA . LYS A 1 178 ? -47.849 8.590 -26.008 1.00 38.12 178 LYS A CA 1
ATOM 1417 C C . LYS A 1 178 ? -47.932 7.291 -26.803 1.00 38.12 178 LYS A C 1
ATOM 1419 O O . LYS A 1 178 ? -48.872 7.142 -27.576 1.00 38.12 178 LYS A O 1
ATOM 1424 N N . GLU A 1 179 ? -47.045 6.350 -26.526 1.00 40.59 179 GLU A N 1
ATOM 1425 C CA . GLU A 1 179 ? -47.372 4.936 -26.671 1.00 40.59 179 GLU A CA 1
ATOM 1426 C C . GLU A 1 179 ? -46.994 4.245 -25.363 1.00 40.59 179 GLU A C 1
ATOM 1428 O O . GLU A 1 179 ? -45.831 4.162 -24.961 1.00 40.59 179 GLU A O 1
ATOM 1433 N N . GLU A 1 180 ? -48.045 3.888 -24.633 1.00 38.28 180 GLU A N 1
ATOM 1434 C CA . GLU A 1 180 ? -48.017 2.853 -23.619 1.00 38.28 180 GLU A CA 1
ATOM 1435 C C . GLU A 1 180 ? -47.741 1.538 -24.343 1.00 38.28 180 GLU A C 1
ATOM 1437 O O . GLU A 1 180 ? -48.485 1.191 -25.251 1.00 38.28 180 GLU A O 1
ATOM 1442 N N . ASP A 1 181 ? -46.745 0.774 -23.904 1.00 37.88 181 ASP A N 1
ATOM 1443 C CA . ASP A 1 181 ? -46.954 -0.665 -23.865 1.00 37.88 181 ASP A CA 1
ATOM 1444 C C . ASP A 1 181 ? -46.177 -1.301 -22.719 1.00 37.88 181 ASP A C 1
ATOM 1446 O O . ASP A 1 181 ? -44.949 -1.264 -22.609 1.00 37.88 181 ASP A O 1
ATOM 1450 N N . ALA A 1 182 ? -46.968 -1.855 -21.812 1.00 37.91 182 ALA A N 1
ATOM 1451 C CA . ALA A 1 182 ? -46.538 -2.711 -20.739 1.00 37.91 182 ALA A CA 1
ATOM 1452 C C . ALA A 1 182 ? -46.437 -4.136 -21.282 1.00 37.91 182 ALA A C 1
ATOM 1454 O O . ALA A 1 182 ? -47.460 -4.718 -21.619 1.00 37.91 182 ALA A O 1
ATOM 1455 N N . VAL A 1 183 ? -45.253 -4.753 -21.250 1.00 40.09 183 VAL A N 1
ATOM 1456 C CA . VAL A 1 183 ? -45.162 -6.216 -21.143 1.00 40.09 183 VAL A CA 1
ATOM 1457 C C . VAL A 1 183 ? -44.067 -6.609 -20.153 1.00 40.09 183 VAL A C 1
ATOM 1459 O O . VAL A 1 183 ? -42.912 -6.199 -20.219 1.00 40.09 183 VAL A O 1
ATOM 1462 N N . GLN A 1 184 ? -44.528 -7.400 -19.196 1.00 46.19 184 GLN A N 1
ATOM 1463 C CA . GLN A 1 184 ? -43.865 -8.032 -18.067 1.00 46.19 184 GLN A CA 1
ATOM 1464 C C . GLN A 1 184 ? -42.902 -9.182 -18.479 1.00 46.19 184 GLN A C 1
ATOM 1466 O O . GLN A 1 184 ? -42.757 -9.482 -19.662 1.00 46.19 184 GLN A O 1
ATOM 1471 N N . PRO A 1 185 ? -42.198 -9.824 -17.520 1.00 39.22 185 PRO A N 1
ATOM 1472 C CA . PRO A 1 185 ? -40.901 -10.453 -17.741 1.00 39.22 185 PRO A CA 1
ATOM 1473 C C . PRO A 1 185 ? -41.000 -11.898 -18.245 1.00 39.22 185 PRO A C 1
ATOM 1475 O O . PRO A 1 185 ? -41.731 -12.718 -17.691 1.00 39.22 185 PRO A O 1
ATOM 1478 N N . SER A 1 186 ? -40.163 -12.264 -19.217 1.00 37.34 186 SER A N 1
ATOM 1479 C CA . SER A 1 186 ? -39.938 -13.668 -19.565 1.00 37.34 186 SER A CA 1
ATOM 1480 C C . SER A 1 186 ? -38.813 -14.256 -18.714 1.00 37.34 186 SER A C 1
ATOM 1482 O O . SER A 1 186 ? -37.623 -14.151 -19.016 1.00 37.34 186 SER A O 1
ATOM 1484 N N . SER A 1 187 ? -39.235 -14.917 -17.642 1.00 36.41 187 SER A N 1
ATOM 1485 C CA . SER A 1 187 ? -38.503 -15.999 -16.994 1.00 36.41 187 SER A CA 1
ATOM 1486 C C . SER A 1 187 ? -38.076 -17.032 -18.047 1.00 36.41 187 SER A C 1
ATOM 1488 O O . SER A 1 187 ? -38.932 -17.561 -18.756 1.00 36.41 187 SER A O 1
ATOM 1490 N N . THR A 1 188 ? -36.792 -17.386 -18.097 1.00 40.47 188 THR A N 1
ATOM 1491 C CA . THR A 1 188 ? -36.377 -18.678 -18.659 1.00 40.47 188 THR A CA 1
ATOM 1492 C C . THR A 1 188 ? -35.440 -19.350 -17.670 1.00 40.47 188 THR A C 1
ATOM 1494 O O . THR A 1 188 ? -34.242 -19.084 -17.614 1.00 40.47 188 THR A O 1
ATOM 1497 N N . GLY A 1 189 ? -36.024 -20.195 -16.824 1.00 33.03 189 GLY A N 1
ATOM 1498 C CA . GLY A 1 189 ? -35.274 -21.156 -16.039 1.00 33.03 189 GLY A CA 1
ATOM 1499 C C . GLY A 1 189 ? -34.749 -22.265 -16.944 1.00 33.03 189 GLY A C 1
ATOM 1500 O O . GLY A 1 189 ? -35.534 -22.978 -17.560 1.00 33.03 189 GLY A O 1
ATOM 1501 N N . SER A 1 190 ? -33.433 -22.463 -16.953 1.00 38.75 190 SER A N 1
ATOM 1502 C CA . SER A 1 190 ? -32.829 -23.722 -17.389 1.00 38.75 190 SER A CA 1
ATOM 1503 C C . SER A 1 190 ? -32.533 -24.573 -16.162 1.00 38.75 190 SER A C 1
ATOM 1505 O O . SER A 1 190 ? -31.524 -24.421 -15.475 1.00 38.75 190 SER A O 1
ATOM 1507 N N . LYS A 1 191 ? -33.467 -25.481 -15.873 1.00 40.25 191 LYS A N 1
ATOM 1508 C CA . LYS A 1 191 ? -33.256 -26.632 -14.999 1.00 40.25 191 LYS A CA 1
ATOM 1509 C C . LYS A 1 191 ? -32.429 -27.682 -15.752 1.00 40.25 191 LYS A C 1
ATOM 1511 O O . LYS A 1 191 ? -32.879 -28.203 -16.761 1.00 40.25 191 LYS A O 1
ATOM 1516 N N . ARG A 1 192 ? -31.329 -28.079 -15.105 1.00 35.81 192 ARG A N 1
ATOM 1517 C CA . ARG A 1 192 ? -30.901 -29.472 -14.868 1.00 35.81 192 ARG A CA 1
ATOM 1518 C C . ARG A 1 192 ? -30.371 -30.283 -16.061 1.00 35.81 192 ARG A C 1
ATOM 1520 O O . ARG A 1 192 ? -31.145 -30.843 -16.823 1.00 35.81 192 ARG A O 1
ATOM 1527 N N . VAL A 1 193 ? -29.074 -30.598 -16.003 1.00 43.53 193 VAL A N 1
ATOM 1528 C CA . VAL A 1 193 ? -28.590 -31.966 -16.258 1.00 43.53 193 VAL A CA 1
ATOM 1529 C C . VAL A 1 193 ? -27.650 -32.362 -15.117 1.00 43.53 193 VAL A C 1
ATOM 1531 O O . VAL A 1 193 ? -26.582 -31.790 -14.933 1.00 43.53 193 VAL A O 1
ATOM 1534 N N . ARG A 1 194 ? -28.113 -33.314 -14.299 1.00 38.94 194 ARG A N 1
ATOM 1535 C CA . ARG A 1 194 ? -27.277 -34.132 -13.417 1.00 38.94 194 ARG A CA 1
ATOM 1536 C C . ARG A 1 194 ? -26.710 -35.238 -14.298 1.00 38.94 194 ARG A C 1
ATOM 1538 O O . ARG A 1 194 ? -27.493 -36.040 -14.801 1.00 38.94 194 ARG A O 1
ATOM 1545 N N . SER A 1 195 ? -25.396 -35.303 -14.427 1.00 46.06 195 SER A N 1
ATOM 1546 C CA . SER A 1 195 ? -24.714 -36.485 -14.944 1.00 46.06 195 SER A CA 1
ATOM 1547 C C . SER A 1 195 ? -24.273 -37.316 -13.747 1.00 46.06 195 SER A C 1
ATOM 1549 O O . SER A 1 195 ? -23.436 -36.888 -12.957 1.00 46.06 195 SER A O 1
ATOM 1551 N N . ALA A 1 196 ? -24.907 -38.473 -13.593 1.00 45.06 196 ALA A N 1
ATOM 1552 C CA . ALA A 1 196 ? -24.445 -39.573 -12.767 1.00 45.06 196 ALA A CA 1
ATOM 1553 C C . ALA A 1 196 ? -23.920 -40.660 -13.710 1.00 45.06 196 ALA A C 1
ATOM 1555 O O . ALA A 1 196 ? -24.610 -41.034 -14.656 1.00 45.06 196 ALA A O 1
ATOM 1556 N N . SER A 1 197 ? -22.709 -41.137 -13.454 1.00 49.97 197 SER A N 1
ATOM 1557 C CA . SER A 1 197 ? -22.108 -42.416 -13.871 1.00 49.97 197 SER A CA 1
ATOM 1558 C C . SER A 1 197 ? -20.870 -42.533 -12.965 1.00 49.97 197 SER A C 1
ATOM 1560 O O . SER A 1 197 ? -20.102 -41.579 -12.908 1.00 49.97 197 SER A O 1
ATOM 1562 N N . GLY A 1 198 ? -20.728 -43.511 -12.062 1.00 48.06 198 GLY A N 1
ATOM 1563 C CA . GLY A 1 198 ? -20.717 -44.955 -12.333 1.00 48.06 198 GLY A CA 1
ATOM 1564 C C . GLY A 1 198 ? -19.422 -45.231 -13.100 1.00 48.06 198 GLY A C 1
ATOM 1565 O O . GLY A 1 198 ? -19.336 -44.808 -14.246 1.00 48.06 198 GLY A O 1
ATOM 1566 N N . VAL A 1 199 ? -18.358 -45.782 -12.517 1.00 50.72 199 VAL A N 1
ATOM 1567 C CA . VAL A 1 199 ? -18.218 -47.050 -11.775 1.00 50.72 199 VAL A CA 1
ATOM 1568 C C . VAL A 1 199 ? -17.079 -46.928 -10.765 1.00 50.72 199 VAL A C 1
ATOM 1570 O O . VAL A 1 199 ? -16.089 -46.242 -11.100 1.00 50.72 199 VAL A O 1
#

Foldseek 3Di:
DPPVVVVVPPPPPPDDDPLVVLVVVLLVLVLQQVQFFDKPDDPVLNCLCPVDPDNVSVVCLLVDPCLLVIDGPQQPLSSQLSSQSSVQNSCVVPPHPDRNRDPVSNVVSVVCSVPDPSHRPDDDGTDDGDDPDPVVVVVVVVVVVVVVVVVVCVVVVPPPDDDDDDDDDDDDDDDDDDDDDDDDDDDDDDDDDDDDDDD

Organism: Gloeophyllum trabeum (strain ATCC 11539 / FP-39264 / Madison 617) (NCBI:txid670483)

Mean predicted aligned error: 16.69 Å

Sequence (199 aa):
MNNALKLLKAKKLIVHEDWHDLESVFWVLLFAVVRHVRTNLMPEEIHGLFDGSDSTGRSAWMWEAEWGNLEVKDHPPLTRCVCELTRLVTTHYGFTPTNLITHDAVLKALEDTLEAQDWPKKDPKALVFKRAFDATAQMHRFTGFQVASTMWSSQASGLSGQPSQQSGSLKRKADTEKEEDAVQPSSTGSKRVRSASGV

Solvent-accessible surface area (backbone atoms only — not comparable to full-atom values): 12752 Å² total; per-residue (Å²): 140,72,69,73,66,61,73,66,69,70,71,73,78,78,77,87,53,76,51,58,58,54,47,50,52,51,52,54,50,52,54,48,43,70,51,28,42,60,48,75,73,51,72,66,58,55,34,38,48,73,69,44,96,56,70,58,31,52,52,46,54,63,70,42,79,60,55,76,70,58,40,38,64,82,28,60,37,60,25,52,32,54,42,52,50,49,56,29,52,37,19,65,78,64,82,38,102,54,73,56,59,40,72,68,53,55,49,46,45,50,48,59,31,72,70,42,88,68,59,49,93,69,76,73,79,68,46,76,77,68,83,71,86,54,64,64,61,49,50,52,50,51,52,50,50,52,52,51,50,53,54,49,49,58,63,71,61,55,83,85,67,83,89,80,90,79,90,78,90,81,89,75,87,78,81,87,80,84,77,89,81,90,80,81,85,84,84,79,86,84,80,84,84,84,88,86,77,88,134

pLDDT: mean 75.68, std 21.12, range [33.03, 98.38]